Protein AF-A0A024VD03-F1 (afdb_monomer_lite)

Structure (mmCIF, N/CA/C/O backbone):
data_AF-A0A024VD03-F1
#
_entry.id   AF-A0A024VD03-F1
#
loop_
_atom_site.group_PDB
_atom_site.id
_atom_site.type_symbol
_atom_site.label_atom_id
_atom_site.label_alt_id
_atom_site.label_comp_id
_atom_site.label_asym_id
_atom_site.label_entity_id
_atom_site.label_seq_id
_atom_site.pdbx_PDB_ins_code
_atom_site.Cartn_x
_atom_site.Cartn_y
_atom_site.Cartn_z
_atom_site.occupancy
_a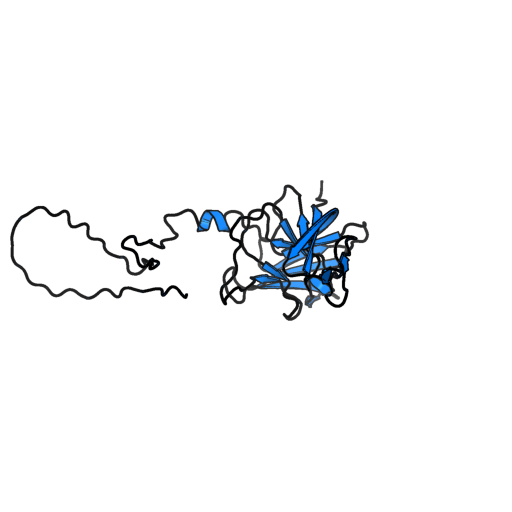tom_site.B_iso_or_equiv
_atom_site.auth_seq_id
_atom_site.auth_comp_id
_atom_site.auth_asym_id
_atom_site.auth_atom_id
_atom_site.pdbx_PDB_model_num
ATOM 1 N N . MET A 1 1 ? 14.417 14.124 22.802 1.00 33.66 1 MET A N 1
ATOM 2 C CA . MET A 1 1 ? 13.673 14.700 23.942 1.00 33.66 1 MET A CA 1
ATOM 3 C C . MET A 1 1 ? 12.311 14.037 24.003 1.00 33.66 1 MET A C 1
ATOM 5 O O . MET A 1 1 ? 11.521 14.215 23.087 1.00 33.66 1 MET A O 1
ATOM 9 N N . GLY A 1 2 ? 12.098 13.167 24.990 1.00 34.59 2 GLY A N 1
ATOM 10 C CA . GLY A 1 2 ? 10.814 12.499 25.202 1.00 34.59 2 GLY A CA 1
ATOM 11 C C . GLY A 1 2 ? 9.908 13.384 26.050 1.00 34.59 2 GLY A C 1
ATOM 12 O O . GLY A 1 2 ? 10.320 13.822 27.118 1.00 34.59 2 GLY A O 1
ATOM 13 N N . SER A 1 3 ? 8.702 13.670 25.568 1.00 36.34 3 SER A N 1
ATOM 14 C CA . SER A 1 3 ? 7.647 14.301 26.364 1.00 36.34 3 SER A CA 1
ATOM 15 C C . SER A 1 3 ? 7.083 13.278 27.352 1.00 36.34 3 SER A C 1
ATOM 17 O O . SER A 1 3 ? 6.724 12.169 26.945 1.00 36.34 3 SER A O 1
ATOM 19 N N . LYS A 1 4 ? 7.007 13.640 28.634 1.00 34.25 4 LYS A N 1
ATOM 20 C CA . LYS A 1 4 ? 6.451 12.800 29.701 1.00 34.25 4 LYS A CA 1
ATOM 21 C C . LYS A 1 4 ? 4.954 13.108 29.835 1.00 34.25 4 LYS A C 1
ATOM 23 O O . LYS A 1 4 ? 4.578 14.270 29.922 1.00 34.25 4 LYS A O 1
ATOM 28 N N . LEU A 1 5 ? 4.104 12.082 29.800 1.00 36.47 5 LEU A N 1
ATOM 29 C CA . LEU A 1 5 ? 2.682 12.213 30.136 1.00 36.47 5 LEU A CA 1
ATOM 30 C C . LEU A 1 5 ? 2.556 12.168 31.662 1.00 36.47 5 LEU A C 1
ATOM 32 O O . LEU A 1 5 ? 3.141 11.285 32.290 1.00 36.47 5 LEU A O 1
ATOM 36 N N . ILE A 1 6 ? 1.819 13.108 32.252 1.00 45.91 6 ILE A N 1
ATOM 37 C CA . ILE A 1 6 ? 1.567 13.152 33.697 1.00 45.91 6 ILE A CA 1
ATOM 38 C C . ILE A 1 6 ? 0.070 12.936 33.917 1.00 45.91 6 ILE A C 1
ATOM 40 O O . ILE A 1 6 ? -0.747 13.638 33.325 1.00 45.91 6 ILE A O 1
ATOM 44 N N . ASN A 1 7 ? -0.269 11.955 34.754 1.00 38.84 7 ASN A N 1
ATOM 45 C CA . ASN A 1 7 ? -1.627 11.698 35.224 1.00 38.84 7 ASN A CA 1
ATOM 46 C C . ASN A 1 7 ? -1.779 12.342 36.611 1.00 38.84 7 ASN A C 1
ATOM 48 O O . ASN A 1 7 ? -0.877 12.202 37.436 1.00 38.84 7 ASN A O 1
ATOM 52 N N . VAL A 1 8 ? -2.872 13.059 36.873 1.00 46.09 8 VAL A N 1
ATOM 53 C CA . VAL A 1 8 ? -3.100 13.705 38.178 1.00 46.09 8 VAL A CA 1
ATOM 54 C C . VAL A 1 8 ? -4.029 12.824 39.011 1.00 46.09 8 VAL A C 1
ATOM 56 O O . VAL A 1 8 ? -5.190 12.632 38.654 1.00 46.09 8 VAL A O 1
ATOM 59 N N . GLU A 1 9 ? -3.528 12.279 40.121 1.00 37.06 9 GLU A N 1
ATOM 60 C CA . GLU A 1 9 ? -4.361 11.608 41.124 1.00 37.06 9 GLU A CA 1
ATOM 61 C C . GLU A 1 9 ? -5.051 12.653 42.015 1.00 37.06 9 GLU A C 1
ATOM 63 O O . GLU A 1 9 ? -4.407 13.543 42.570 1.00 37.06 9 GLU A O 1
ATOM 68 N N . GLY A 1 10 ? -6.380 12.570 42.125 1.00 35.34 10 GLY A N 1
ATOM 69 C CA . GLY A 1 10 ? -7.180 13.463 42.963 1.00 35.34 10 GLY A CA 1
ATOM 70 C C . GLY A 1 10 ? -7.047 13.113 44.446 1.00 35.34 10 GLY A C 1
ATOM 71 O O . GLY A 1 10 ? -7.401 12.007 44.849 1.00 35.34 10 GLY A O 1
ATOM 72 N N . GLY A 1 11 ? -6.555 14.057 45.251 1.00 31.78 11 GLY A N 1
ATOM 73 C CA . GLY A 1 11 ? -6.530 13.960 46.712 1.00 31.78 11 GLY A CA 1
ATOM 74 C C . GLY A 1 11 ? -7.910 14.203 47.332 1.00 31.78 11 GLY A C 1
ATOM 75 O O . GLY A 1 11 ? -8.647 15.084 46.892 1.00 31.78 11 GLY A O 1
ATOM 76 N N . ASN A 1 12 ? -8.250 13.403 48.347 1.00 32.41 12 ASN A N 1
ATOM 77 C CA . ASN A 1 12 ? -9.489 13.493 49.122 1.00 32.41 12 ASN A CA 1
ATOM 78 C C . ASN A 1 12 ? -9.507 14.710 50.063 1.00 32.41 12 ASN A C 1
ATOM 80 O O . ASN A 1 12 ? -8.500 15.046 50.682 1.00 32.41 12 ASN A O 1
ATOM 84 N N . ASN A 1 13 ? -10.696 15.301 50.193 1.00 40.28 13 ASN A N 1
ATOM 85 C CA . ASN A 1 13 ? -11.041 16.380 51.117 1.00 40.28 13 ASN A CA 1
ATOM 86 C C . ASN A 1 13 ? -10.867 15.973 52.590 1.00 40.28 13 ASN A C 1
ATOM 88 O O . ASN A 1 13 ? -11.265 14.873 52.977 1.00 40.28 13 ASN A O 1
ATOM 92 N N . GLN A 1 14 ? -10.410 16.914 53.417 1.00 31.59 14 GLN A N 1
ATOM 93 C CA . GLN A 1 14 ? -10.822 17.010 54.817 1.00 31.59 14 GLN A CA 1
ATOM 94 C C . GLN A 1 14 ? -11.284 18.437 55.114 1.00 31.59 14 GLN A C 1
ATOM 96 O O . GLN A 1 14 ? -10.661 19.411 54.691 1.00 31.59 14 GLN A O 1
ATOM 101 N N . ASP A 1 15 ? -12.435 18.491 55.775 1.00 37.72 15 ASP A N 1
ATOM 102 C CA . ASP A 1 15 ? -13.220 19.659 56.147 1.00 37.72 15 ASP A CA 1
ATOM 103 C C . ASP A 1 15 ? -12.524 20.543 57.188 1.00 37.72 15 ASP A C 1
ATOM 105 O O . ASP A 1 15 ? -11.874 20.029 58.091 1.00 37.72 15 ASP A O 1
ATOM 109 N N . ASP A 1 16 ? -12.770 21.856 57.118 1.00 32.09 16 ASP A N 1
ATOM 110 C CA . ASP A 1 16 ? -13.031 22.676 58.306 1.00 32.09 16 ASP A CA 1
ATOM 111 C C . ASP A 1 16 ? -13.813 23.951 57.930 1.00 32.09 16 ASP A C 1
ATOM 113 O O . ASP A 1 16 ? -13.441 24.729 57.051 1.00 32.09 16 ASP A O 1
ATOM 117 N N . ASN A 1 17 ? -14.953 24.141 58.598 1.00 37.38 17 ASN A N 1
ATOM 118 C CA . ASN A 1 17 ? -15.922 25.223 58.397 1.00 37.38 17 ASN A CA 1
ATOM 119 C C . ASN A 1 17 ? -15.511 26.533 59.097 1.00 37.38 17 ASN A C 1
ATOM 121 O O . ASN A 1 17 ? -15.256 26.521 60.302 1.00 37.38 17 ASN A O 1
ATOM 125 N N . LYS A 1 18 ? -15.650 27.684 58.408 1.00 30.25 18 LYS A N 1
ATOM 126 C CA . LYS A 1 18 ? -16.171 28.954 58.979 1.00 30.25 18 LYS A CA 1
ATOM 127 C C . LYS A 1 18 ? -16.536 29.994 57.891 1.00 30.25 18 LYS A C 1
ATOM 129 O O . LYS A 1 18 ? -15.740 30.286 57.009 1.00 30.25 18 LYS A O 1
ATOM 134 N N . TYR A 1 19 ? -17.757 30.536 58.005 1.00 28.97 19 TYR A N 1
ATOM 135 C CA . TYR A 1 19 ? -18.376 31.699 57.320 1.00 28.97 19 TYR A CA 1
ATOM 136 C C . TYR A 1 19 ? -17.412 32.916 57.178 1.00 28.97 19 TYR A C 1
ATOM 138 O O . TYR A 1 19 ? -16.558 33.085 58.038 1.00 28.97 19 TYR A O 1
ATOM 146 N N . ASN A 1 20 ? -17.476 33.861 56.220 1.00 29.45 20 ASN A N 1
ATOM 147 C CA . ASN A 1 20 ? -18.592 34.456 55.473 1.00 29.45 20 ASN A CA 1
ATOM 148 C C . ASN A 1 20 ? -18.077 35.290 54.260 1.00 29.45 20 ASN A C 1
ATOM 150 O O . ASN A 1 20 ? -16.990 35.859 54.320 1.00 29.45 20 ASN A O 1
ATOM 154 N N . SER A 1 21 ? -18.926 35.411 53.231 1.00 36.25 21 SER A N 1
ATOM 155 C CA . SER A 1 21 ? -19.062 36.496 52.229 1.00 36.25 21 SER A CA 1
ATOM 156 C C . SER A 1 21 ? -17.818 37.138 51.578 1.00 36.25 21 SER A C 1
ATOM 158 O O . SER A 1 21 ? -17.235 38.064 52.133 1.00 36.25 21 SER A O 1
ATOM 160 N N . ASN A 1 22 ? -17.534 36.770 50.321 1.00 30.48 22 ASN A N 1
ATOM 161 C CA . ASN A 1 22 ? -17.371 37.709 49.197 1.00 30.48 22 ASN A CA 1
ATOM 162 C C . ASN A 1 22 ? -17.295 36.939 47.869 1.00 30.48 22 ASN A C 1
ATOM 164 O O . ASN A 1 22 ? -16.632 35.911 47.770 1.00 30.48 22 ASN A O 1
ATOM 168 N N . ASN A 1 23 ? -18.013 37.445 46.865 1.00 40.44 23 ASN A N 1
ATOM 169 C CA . ASN A 1 23 ? -18.130 36.905 45.512 1.00 40.44 23 ASN A CA 1
ATOM 170 C C . ASN A 1 23 ? -16.774 36.529 44.899 1.00 40.44 23 ASN A C 1
ATOM 172 O O . ASN A 1 23 ? -16.049 37.383 44.393 1.00 40.44 23 ASN A O 1
ATOM 176 N N . VAL A 1 24 ? -16.493 35.233 44.845 1.00 30.31 24 VAL A N 1
ATOM 177 C CA . VAL A 1 24 ? -15.594 34.653 43.855 1.00 30.31 24 VAL A CA 1
ATOM 178 C C . VAL A 1 24 ? -16.425 33.598 43.154 1.00 30.31 24 VAL A C 1
ATOM 180 O O . VAL A 1 24 ? -16.849 32.625 43.773 1.00 30.31 24 VAL A O 1
ATOM 183 N N . ILE A 1 25 ? -16.704 33.815 41.869 1.00 30.00 25 ILE A N 1
ATOM 184 C CA . ILE A 1 25 ? -17.136 32.739 40.980 1.00 30.00 25 ILE A CA 1
ATOM 185 C C . ILE A 1 25 ? -15.978 31.744 40.998 1.00 30.00 25 ILE A C 1
ATOM 187 O O . ILE A 1 25 ? -14.978 31.919 40.303 1.00 30.00 25 ILE A O 1
ATOM 191 N N . SER A 1 26 ? -16.066 30.745 41.873 1.00 29.97 26 SER A N 1
ATOM 192 C CA . SER A 1 26 ? -15.168 29.610 41.853 1.00 29.97 26 SER A CA 1
ATOM 193 C C . SER A 1 26 ? -15.495 28.855 40.577 1.00 29.97 26 SER A C 1
ATOM 195 O O . SER A 1 26 ? -16.453 28.086 40.489 1.00 29.97 26 SER A O 1
ATOM 197 N N . ILE A 1 27 ? -14.707 29.118 39.535 1.00 34.19 27 ILE A N 1
ATOM 198 C CA . ILE A 1 27 ? -14.596 28.201 38.412 1.00 34.19 27 ILE A CA 1
ATOM 199 C C . ILE A 1 27 ? -13.996 26.935 39.019 1.00 34.19 27 ILE A C 1
ATOM 201 O O . ILE A 1 27 ? -12.782 26.790 39.148 1.00 34.19 27 ILE A O 1
ATOM 205 N N . ASN A 1 28 ? -14.877 26.045 39.473 1.00 33.28 28 ASN A N 1
ATOM 206 C CA . ASN A 1 28 ? -14.545 24.675 39.802 1.00 33.28 28 ASN A CA 1
ATOM 207 C C . ASN A 1 28 ? -14.084 24.019 38.501 1.00 33.28 28 ASN A C 1
ATOM 209 O O . ASN A 1 28 ? -14.861 23.356 37.814 1.00 33.28 28 ASN A O 1
ATOM 213 N N . ASN A 1 29 ? -12.808 24.201 38.161 1.00 39.50 29 ASN A N 1
ATOM 214 C CA . ASN A 1 29 ? -12.101 23.335 37.235 1.00 39.50 29 ASN A CA 1
ATOM 215 C C . ASN A 1 29 ? -11.979 21.973 37.920 1.00 39.50 29 ASN A C 1
ATOM 217 O O . ASN A 1 29 ? -10.935 21.618 38.463 1.00 39.50 29 ASN A O 1
ATOM 221 N N . LYS A 1 30 ? -13.083 21.217 37.931 1.00 42.47 30 LYS A N 1
ATOM 222 C CA . LYS A 1 30 ? -13.042 19.771 38.106 1.00 42.47 30 LYS A CA 1
ATOM 223 C C . LYS A 1 30 ? -12.234 19.242 36.929 1.00 42.47 30 LYS A C 1
ATOM 225 O O . LYS A 1 30 ? -12.782 19.011 35.859 1.00 42.47 30 LYS A O 1
ATOM 230 N N . VAL A 1 31 ? -10.923 19.124 37.123 1.00 49.31 31 VAL A N 1
ATOM 231 C CA . VAL A 1 31 ? -10.059 18.338 36.248 1.00 49.31 31 VAL A CA 1
ATOM 232 C C . VAL A 1 31 ? -10.643 16.934 36.285 1.00 49.31 31 VAL A C 1
ATOM 234 O O . VAL A 1 31 ? -10.644 16.281 37.332 1.00 49.31 31 VAL A O 1
ATOM 237 N N . ASN A 1 32 ? -11.254 16.512 35.183 1.00 55.16 32 ASN A N 1
ATOM 238 C CA . ASN A 1 32 ? -11.813 15.177 35.113 1.00 55.16 32 ASN A CA 1
ATOM 239 C C . ASN A 1 32 ? -10.641 14.195 35.087 1.00 55.16 32 ASN A C 1
ATOM 241 O O . ASN A 1 32 ? -9.596 14.470 34.501 1.00 55.16 32 ASN A O 1
ATOM 245 N N . LYS A 1 33 ? -10.822 13.016 35.689 1.00 53.50 33 LYS A N 1
ATOM 246 C CA . LYS A 1 33 ? -9.799 11.959 35.840 1.00 53.50 33 LYS A CA 1
ATOM 247 C C . LYS A 1 33 ? -9.182 11.458 34.509 1.00 53.50 33 LYS A C 1
ATOM 249 O O . LYS A 1 33 ? -8.282 10.631 34.537 1.00 53.50 33 LYS A O 1
ATOM 254 N N . ASN A 1 34 ? -9.651 11.972 33.368 1.00 59.00 34 ASN A N 1
ATOM 255 C CA . ASN A 1 34 ? -9.257 11.609 32.006 1.00 59.00 34 ASN A CA 1
ATOM 256 C C . ASN A 1 34 ? -8.721 12.799 31.177 1.00 59.00 34 ASN A C 1
ATOM 258 O O . ASN A 1 34 ? -8.589 12.675 29.960 1.00 59.00 34 ASN A O 1
ATOM 262 N N . ASP A 1 35 ? -8.441 13.955 31.788 1.00 74.69 35 ASP A N 1
ATOM 263 C CA . ASP A 1 35 ? -7.880 15.094 31.058 1.00 74.69 35 ASP A CA 1
ATOM 264 C C . ASP A 1 35 ? -6.360 14.938 30.901 1.00 74.69 35 ASP A C 1
ATOM 266 O O . ASP A 1 35 ? -5.590 15.096 31.849 1.00 74.69 35 ASP A O 1
ATOM 270 N N . TYR A 1 36 ? -5.917 14.650 29.678 1.00 88.94 36 TYR A N 1
ATOM 271 C CA . TYR A 1 36 ? -4.498 14.615 29.326 1.00 88.94 36 TYR A CA 1
ATOM 272 C C . TYR A 1 36 ? -4.018 16.001 28.888 1.00 88.94 36 TYR A C 1
ATOM 274 O O . TYR A 1 36 ? -4.730 16.737 28.205 1.00 88.94 36 TYR A O 1
ATOM 282 N N . PHE A 1 37 ? -2.780 16.349 29.231 1.00 90.38 37 PHE A N 1
ATOM 283 C CA . PHE A 1 37 ? -2.127 17.585 28.798 1.00 90.38 37 PHE A CA 1
ATOM 284 C C . PHE A 1 37 ? -0.725 17.277 28.279 1.00 90.38 37 PHE A C 1
ATOM 286 O O . PHE A 1 37 ? -0.061 16.365 28.775 1.00 90.38 37 PHE A O 1
ATOM 293 N N . ILE A 1 38 ? -0.259 18.057 27.303 1.00 90.38 38 ILE A N 1
ATOM 294 C CA . ILE A 1 38 ? 1.157 18.060 26.923 1.00 90.38 38 ILE A CA 1
ATOM 295 C C . ILE A 1 38 ? 1.887 19.166 27.683 1.00 90.38 38 ILE A C 1
ATOM 297 O O . ILE A 1 38 ? 1.461 20.323 27.701 1.00 90.38 38 ILE A O 1
ATOM 301 N N . GLU A 1 39 ? 2.995 18.799 28.321 1.00 88.75 39 GLU A N 1
ATOM 302 C CA . GLU A 1 39 ? 3.887 19.746 28.981 1.00 88.75 39 GLU A CA 1
ATOM 303 C C . GLU A 1 39 ? 4.713 20.503 27.931 1.00 88.75 39 GLU A C 1
ATOM 305 O O . GLU A 1 39 ? 5.410 19.905 27.110 1.00 88.75 39 GLU A O 1
ATOM 310 N N . THR A 1 40 ? 4.604 21.832 27.937 1.00 91.19 40 THR A N 1
ATOM 311 C CA . THR A 1 40 ? 5.246 22.730 26.961 1.00 91.19 40 THR A CA 1
ATOM 312 C C . THR A 1 40 ? 6.473 23.450 27.523 1.00 91.19 40 THR A C 1
ATOM 314 O O . THR A 1 40 ? 7.125 24.189 26.785 1.00 91.19 40 THR A O 1
ATOM 317 N N . ASN A 1 41 ? 6.779 23.269 28.815 1.00 91.44 41 ASN A N 1
ATOM 318 C CA . ASN A 1 41 ? 7.744 24.071 29.583 1.00 91.44 41 ASN A CA 1
ATOM 319 C C . ASN A 1 41 ? 7.476 25.587 29.495 1.00 91.44 41 ASN A C 1
ATOM 321 O O . ASN A 1 41 ? 8.398 26.401 29.533 1.00 91.44 41 ASN A O 1
ATOM 325 N N . LYS A 1 42 ? 6.203 25.965 29.332 1.00 92.81 42 LYS A N 1
ATOM 326 C CA . LYS A 1 42 ? 5.704 27.343 29.289 1.00 92.81 42 LYS A CA 1
ATOM 327 C C . LYS A 1 42 ? 4.455 27.448 30.164 1.00 92.81 42 LYS A C 1
ATOM 329 O O . LYS A 1 42 ? 3.837 26.435 30.484 1.00 92.81 42 LYS A O 1
ATOM 334 N N . GLU A 1 43 ? 4.055 28.671 30.509 1.00 91.56 43 GLU A N 1
ATOM 335 C CA . GLU A 1 43 ? 2.806 28.917 31.252 1.00 91.56 43 GLU A CA 1
ATOM 336 C C . GLU A 1 43 ? 1.574 28.410 30.487 1.00 91.56 43 GLU A C 1
ATOM 338 O O . GLU A 1 43 ? 0.644 27.859 31.078 1.00 91.56 43 GLU A O 1
ATOM 343 N N . LEU A 1 44 ? 1.593 28.540 29.155 1.00 90.88 44 LEU A N 1
ATOM 344 C CA . LEU A 1 44 ? 0.533 28.040 28.289 1.00 90.88 44 LEU A CA 1
ATOM 345 C C . LEU A 1 44 ? 0.577 26.510 28.187 1.00 90.88 44 LEU A C 1
ATOM 347 O O . LEU A 1 44 ? 1.489 25.937 27.582 1.00 90.88 44 LEU A O 1
ATOM 351 N N . LYS A 1 45 ? -0.463 25.862 28.714 1.00 89.06 45 LYS A N 1
ATOM 352 C CA . LYS A 1 45 ? -0.702 24.418 28.599 1.00 89.06 45 LYS A CA 1
ATOM 353 C C . LYS A 1 45 ? -1.629 24.111 27.426 1.00 89.06 45 LYS A C 1
ATOM 355 O O . LYS A 1 45 ? -2.489 24.915 27.080 1.00 89.06 45 LYS A O 1
ATOM 360 N N . ILE A 1 46 ? -1.485 22.919 26.851 1.00 92.81 46 ILE A N 1
ATOM 361 C CA . ILE A 1 46 ? -2.361 22.424 25.783 1.00 92.81 46 ILE A CA 1
ATOM 362 C C . ILE A 1 46 ? -3.122 21.211 26.317 1.00 92.81 46 ILE A C 1
ATOM 364 O O . ILE A 1 46 ? -2.516 20.211 26.709 1.00 92.81 46 ILE A O 1
ATOM 368 N N . ASN A 1 47 ? -4.450 21.316 26.342 1.00 92.88 47 ASN A N 1
ATOM 369 C CA . ASN A 1 47 ? -5.340 20.205 26.661 1.00 92.88 47 ASN A CA 1
ATOM 370 C C . ASN A 1 47 ? -5.399 19.232 25.471 1.00 92.88 47 ASN A C 1
ATOM 372 O O . ASN A 1 47 ? -5.578 19.654 24.331 1.00 92.88 47 ASN A O 1
ATOM 376 N N . LEU A 1 48 ? -5.233 17.938 25.740 1.00 93.19 48 LEU A N 1
ATOM 377 C CA . LEU A 1 48 ? -5.233 16.854 24.755 1.00 93.19 48 LEU A CA 1
ATOM 378 C C . LEU A 1 48 ? -6.545 16.059 24.786 1.00 93.19 48 LEU A C 1
ATOM 380 O O . LEU A 1 48 ? -6.545 14.828 24.755 1.00 93.19 48 LEU A O 1
ATOM 384 N N . ASN A 1 49 ? -7.678 16.754 24.842 1.00 93.25 49 ASN A N 1
ATOM 385 C CA . ASN A 1 49 ? -8.970 16.130 24.599 1.00 93.25 49 ASN A CA 1
ATOM 386 C C . ASN A 1 49 ? -9.224 16.060 23.085 1.00 93.25 49 ASN A C 1
ATOM 388 O O . ASN A 1 49 ? -9.277 17.083 22.418 1.00 93.25 49 ASN A O 1
ATOM 392 N N . PHE A 1 50 ? -9.385 14.858 22.532 1.00 94.12 50 PHE A N 1
ATOM 393 C CA . PHE A 1 50 ? -9.636 14.653 21.098 1.00 94.12 50 PHE A CA 1
ATOM 394 C C . PHE A 1 50 ? -11.122 14.660 20.712 1.00 94.12 50 PHE A C 1
ATOM 396 O O . PHE A 1 50 ? -11.447 14.554 19.534 1.00 94.12 50 PHE A O 1
ATOM 403 N N . GLN A 1 51 ? -12.030 14.792 21.681 1.00 94.38 51 GLN A N 1
ATOM 404 C CA . GLN A 1 51 ? -13.474 14.849 21.439 1.00 94.38 51 GLN A CA 1
ATOM 405 C C . GLN A 1 51 ? -13.957 16.262 21.081 1.00 94.38 51 GLN A C 1
ATOM 407 O O . GLN A 1 51 ? -15.034 16.414 20.516 1.00 94.38 51 GLN A O 1
ATOM 412 N N . ASN A 1 52 ? -13.180 17.299 21.411 1.00 93.56 52 ASN A N 1
ATOM 413 C CA . ASN A 1 52 ? -13.553 18.707 21.221 1.00 93.56 52 ASN A CA 1
ATOM 414 C C . ASN A 1 52 ? -12.829 19.385 20.043 1.00 93.56 52 ASN A C 1
ATOM 416 O O . ASN A 1 52 ? -12.906 20.601 19.883 1.00 93.56 52 ASN A O 1
ATOM 420 N N . ASN A 1 53 ? -12.120 18.607 19.228 1.00 95.69 53 ASN A N 1
ATOM 421 C CA . ASN A 1 53 ? -11.437 19.074 18.031 1.00 95.69 53 ASN A CA 1
ATOM 422 C C . ASN A 1 53 ? -11.692 18.115 16.861 1.00 95.69 53 ASN A C 1
ATOM 424 O O . ASN A 1 53 ? -12.295 17.056 17.015 1.00 95.69 53 ASN A O 1
ATOM 428 N N . ASN A 1 54 ? -11.241 18.493 15.668 1.00 97.62 54 ASN A N 1
ATOM 429 C CA . ASN A 1 54 ? -11.473 17.737 14.440 1.00 97.62 54 ASN A CA 1
ATOM 430 C C . ASN A 1 54 ? -10.318 16.800 14.058 1.00 97.62 54 ASN A C 1
ATOM 432 O O . ASN A 1 54 ? -10.334 16.282 12.948 1.00 97.62 54 ASN A O 1
ATOM 436 N N . ILE A 1 55 ? -9.326 16.549 14.923 1.00 98.00 55 ILE A N 1
ATOM 437 C CA . ILE A 1 55 ? -8.144 15.746 14.552 1.00 98.00 55 ILE A CA 1
ATOM 438 C C . ILE A 1 55 ? -8.554 14.330 14.128 1.00 98.00 55 ILE A C 1
ATOM 440 O O . ILE A 1 55 ? -8.138 13.862 13.070 1.00 98.00 55 ILE A O 1
ATOM 444 N N . ILE A 1 56 ? -9.417 13.671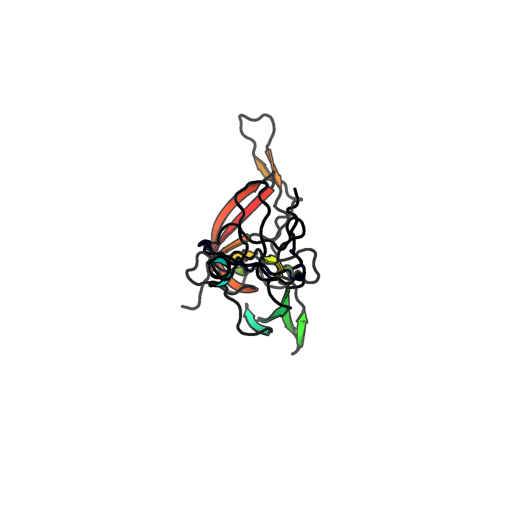 14.911 1.00 97.56 56 ILE A N 1
ATOM 445 C CA . ILE A 1 56 ? -9.923 12.325 14.590 1.00 97.56 56 ILE A CA 1
ATOM 446 C C . ILE A 1 56 ? -10.687 12.349 13.260 1.00 97.56 56 ILE A C 1
ATOM 448 O O . ILE A 1 56 ? -10.440 11.515 12.391 1.00 97.56 56 ILE A O 1
ATOM 452 N N . SER A 1 57 ? -11.574 13.333 13.073 1.00 97.62 57 SER A N 1
ATOM 453 C CA . SER A 1 57 ? -12.344 13.478 11.834 1.00 97.62 57 SER A CA 1
ATOM 454 C C . SER A 1 57 ? -11.430 13.699 10.629 1.00 97.62 57 SER A C 1
ATOM 456 O O . SER A 1 57 ? -11.591 13.030 9.615 1.00 97.62 57 SER A O 1
ATOM 458 N N . ASN A 1 58 ? -10.444 14.589 10.729 1.00 97.62 58 ASN A N 1
ATOM 459 C CA . ASN A 1 58 ? -9.528 14.897 9.633 1.00 97.62 58 ASN A CA 1
ATOM 460 C C . ASN A 1 58 ? -8.762 13.652 9.175 1.00 97.62 58 ASN A C 1
ATOM 462 O O . ASN A 1 58 ? -8.590 13.455 7.977 1.00 97.62 58 ASN A O 1
ATOM 466 N N . ILE A 1 59 ? -8.337 12.806 10.118 1.00 97.31 59 ILE A N 1
ATOM 467 C CA . ILE A 1 59 ? -7.522 11.626 9.817 1.00 97.31 59 ILE A CA 1
ATOM 468 C C . ILE A 1 59 ? -8.366 10.458 9.295 1.00 97.31 59 ILE A C 1
ATOM 470 O O . ILE A 1 59 ? -7.964 9.808 8.332 1.00 97.31 59 ILE A O 1
ATOM 474 N N . PHE A 1 60 ? -9.513 10.174 9.922 1.00 98.06 60 PHE A N 1
ATOM 475 C CA . PHE A 1 60 ? -10.227 8.907 9.715 1.00 98.06 60 PHE A CA 1
ATOM 476 C C . PHE A 1 60 ? -11.544 9.023 8.940 1.00 98.06 60 PHE A C 1
ATOM 478 O O . PHE A 1 60 ? -12.055 8.001 8.493 1.00 98.06 60 PHE A O 1
ATOM 485 N N . SER A 1 61 ? -12.098 10.224 8.724 1.00 98.00 61 SER A N 1
ATOM 486 C CA . SER A 1 61 ? -13.381 10.370 8.001 1.00 98.00 61 SER A CA 1
ATOM 487 C C . SER A 1 61 ? -13.338 9.892 6.544 1.00 98.00 61 SER A C 1
ATOM 489 O O . SER A 1 61 ? -14.380 9.574 5.982 1.00 98.00 61 SER A O 1
ATOM 491 N N . ASN A 1 62 ? -12.143 9.808 5.949 1.00 97.69 62 ASN A N 1
ATOM 492 C CA . ASN A 1 62 ? -11.928 9.355 4.573 1.00 97.69 62 ASN A CA 1
ATOM 493 C C . ASN A 1 62 ? -11.348 7.935 4.481 1.00 97.69 62 ASN A C 1
ATOM 495 O O . ASN A 1 62 ? -10.843 7.546 3.424 1.00 97.69 62 ASN A O 1
ATOM 499 N N . ILE A 1 63 ? -11.367 7.155 5.566 1.00 97.81 63 ILE A N 1
ATOM 500 C CA . ILE A 1 63 ? -10.882 5.776 5.515 1.00 97.81 63 ILE A CA 1
ATOM 501 C C . ILE A 1 63 ? -11.753 4.933 4.575 1.00 97.81 63 ILE A C 1
ATOM 503 O O . ILE A 1 63 ? -12.979 5.002 4.617 1.00 97.81 63 ILE A O 1
ATOM 507 N N . ASN A 1 64 ? -11.121 4.128 3.719 1.00 98.44 64 ASN A N 1
ATOM 508 C CA . ASN A 1 64 ? -11.824 3.221 2.814 1.00 98.44 64 ASN A CA 1
ATOM 509 C C . ASN A 1 64 ? -11.221 1.821 2.913 1.00 98.44 64 ASN A C 1
ATOM 511 O O . ASN A 1 64 ? -10.068 1.586 2.547 1.00 98.44 64 ASN A O 1
ATOM 515 N N . ILE A 1 65 ? -12.018 0.887 3.409 1.00 98.44 65 ILE A N 1
ATOM 516 C CA . ILE A 1 65 ? -11.651 -0.512 3.615 1.00 98.44 65 ILE A CA 1
ATOM 517 C C . ILE A 1 65 ? -12.713 -1.406 2.983 1.00 98.44 65 ILE A C 1
ATOM 519 O O . ILE A 1 65 ? -13.780 -0.944 2.576 1.00 98.44 65 ILE A O 1
ATOM 523 N N . TYR A 1 66 ? -12.416 -2.692 2.855 1.00 97.69 66 TYR A N 1
ATOM 524 C CA . TYR A 1 66 ? -13.456 -3.668 2.549 1.00 97.69 66 TYR A CA 1
ATOM 525 C C . TYR A 1 66 ? -14.416 -3.881 3.729 1.00 97.69 66 TYR A C 1
ATOM 527 O O . TYR A 1 66 ? -14.050 -3.680 4.884 1.00 97.69 66 TYR A O 1
ATOM 535 N N . ASP A 1 67 ? -15.624 -4.355 3.421 1.00 92.56 67 ASP A N 1
ATOM 536 C CA . ASP A 1 67 ? -16.731 -4.454 4.380 1.00 92.56 67 ASP A CA 1
ATOM 537 C C . ASP A 1 67 ? -16.545 -5.555 5.436 1.00 92.56 67 ASP A C 1
ATOM 539 O O . ASP A 1 67 ? -17.150 -5.503 6.506 1.00 92.56 67 ASP A O 1
ATOM 543 N N . LYS A 1 68 ? -15.757 -6.595 5.133 1.00 97.31 68 LYS A N 1
ATOM 544 C CA . LYS A 1 68 ? -15.576 -7.767 6.002 1.00 97.31 68 LYS A CA 1
ATOM 545 C C . LYS A 1 68 ? -14.117 -7.939 6.408 1.00 97.31 68 LYS A C 1
ATOM 547 O O . LYS A 1 68 ? -13.205 -7.401 5.792 1.00 97.31 68 LYS A O 1
ATOM 552 N N . ILE A 1 69 ? -13.889 -8.768 7.425 1.00 97.88 69 ILE A N 1
ATOM 553 C CA . ILE A 1 69 ? -12.544 -9.209 7.825 1.00 97.88 69 ILE A CA 1
ATOM 554 C C . ILE A 1 69 ? -11.868 -9.993 6.692 1.00 97.88 69 ILE A C 1
ATOM 556 O O . ILE A 1 69 ? -10.690 -9.784 6.425 1.00 97.88 69 ILE A O 1
ATOM 560 N N . SER A 1 70 ? -12.612 -10.869 6.011 1.00 98.25 70 SER A N 1
ATOM 561 C CA . SER A 1 70 ? -12.137 -11.680 4.885 1.00 98.25 70 SER A CA 1
ATOM 562 C C . SER A 1 70 ? -12.906 -11.331 3.617 1.00 98.25 70 SER A C 1
ATOM 564 O O . SER A 1 70 ? -14.135 -11.399 3.598 1.00 98.25 70 SER A O 1
ATOM 566 N N . ASN A 1 71 ? -12.178 -10.981 2.557 1.00 98.38 71 ASN A N 1
ATOM 567 C CA . ASN A 1 71 ? -12.730 -10.455 1.313 1.00 98.38 71 ASN A CA 1
ATOM 568 C C . ASN A 1 71 ? -12.127 -11.202 0.132 1.00 98.38 71 ASN A C 1
ATOM 570 O O . ASN A 1 71 ? -10.922 -11.134 -0.104 1.00 98.38 71 ASN A O 1
ATOM 574 N N . ILE A 1 72 ? -12.969 -11.925 -0.598 1.00 98.38 72 ILE A N 1
ATOM 575 C CA . ILE A 1 72 ? -12.564 -12.674 -1.786 1.00 98.38 72 ILE A CA 1
ATOM 576 C C . ILE A 1 72 ? -12.649 -11.746 -2.996 1.00 98.38 72 ILE A C 1
ATOM 578 O O . ILE A 1 72 ? -13.634 -11.026 -3.162 1.00 98.38 72 ILE A O 1
ATOM 582 N N . PHE A 1 73 ? -11.630 -11.776 -3.846 1.00 97.94 73 PHE A N 1
ATOM 583 C CA . PHE A 1 73 ? -11.586 -11.025 -5.094 1.00 97.94 73 PHE A CA 1
ATOM 584 C C . PHE A 1 73 ? -10.962 -11.867 -6.207 1.00 97.94 73 PHE A C 1
ATOM 586 O O . PHE A 1 73 ? -10.273 -12.854 -5.957 1.00 97.94 73 PHE A O 1
ATOM 593 N N . ILE A 1 74 ? -11.222 -11.478 -7.452 1.00 97.81 74 ILE A N 1
ATOM 594 C CA . ILE A 1 74 ? -10.662 -12.128 -8.638 1.00 97.81 74 ILE A CA 1
ATOM 595 C C . ILE A 1 74 ? -9.731 -11.131 -9.319 1.00 97.81 74 ILE A C 1
ATOM 597 O O . ILE A 1 74 ? -10.123 -9.992 -9.571 1.00 97.81 74 ILE A O 1
ATOM 601 N N . ASN A 1 75 ? -8.511 -11.561 -9.622 1.00 97.31 75 ASN A N 1
ATOM 602 C CA . ASN A 1 75 ? -7.518 -10.787 -10.359 1.00 97.31 75 ASN A CA 1
ATOM 603 C C . ASN A 1 75 ? -6.789 -11.729 -11.327 1.00 97.31 75 ASN A C 1
ATOM 605 O O . ASN A 1 75 ? -6.508 -12.867 -10.969 1.00 97.31 75 ASN A O 1
ATOM 609 N N . ASN A 1 76 ? -6.565 -11.292 -12.568 1.00 95.81 76 ASN A N 1
ATOM 610 C CA . ASN A 1 76 ? -5.912 -12.084 -13.617 1.00 95.81 76 ASN A CA 1
ATOM 611 C C . ASN A 1 76 ? -6.402 -13.547 -13.731 1.00 95.81 76 ASN A C 1
ATOM 613 O O . ASN A 1 76 ? -5.612 -14.487 -13.754 1.00 95.81 76 ASN A O 1
ATOM 617 N N . LYS A 1 77 ? -7.730 -13.756 -13.736 1.00 96.44 77 LYS A N 1
ATOM 618 C CA . LYS A 1 77 ? -8.392 -15.085 -13.775 1.00 96.44 77 LYS A CA 1
ATOM 619 C C . LYS A 1 77 ? -8.097 -16.002 -12.569 1.00 96.44 77 LYS A C 1
ATOM 621 O O . LYS A 1 77 ? -8.570 -17.135 -12.548 1.00 96.44 77 LYS A O 1
ATOM 626 N N . LYS A 1 78 ? -7.383 -15.521 -11.549 1.00 97.62 78 LYS A N 1
ATOM 627 C CA . LYS A 1 78 ? -7.105 -16.216 -10.286 1.00 97.62 78 LYS A CA 1
ATOM 628 C C . LYS A 1 78 ? -8.000 -15.672 -9.174 1.00 97.62 78 LYS A C 1
ATOM 630 O O . LYS A 1 78 ? -8.416 -14.513 -9.191 1.00 97.62 78 LYS A O 1
ATOM 635 N N . THR A 1 79 ? -8.321 -16.529 -8.208 1.00 98.50 79 THR A N 1
ATOM 636 C CA . THR A 1 79 ? -9.137 -16.159 -7.044 1.00 98.50 79 THR A CA 1
ATOM 637 C C . THR A 1 79 ? -8.244 -15.972 -5.832 1.00 98.50 79 THR A C 1
ATOM 639 O O . THR A 1 79 ? -7.501 -16.877 -5.454 1.00 98.50 79 THR A O 1
ATOM 642 N N . TYR A 1 80 ? -8.375 -14.820 -5.191 1.00 98.69 80 TYR A N 1
ATOM 643 C CA . TYR A 1 80 ? -7.613 -14.438 -4.017 1.00 98.69 80 TYR A CA 1
ATOM 644 C C . TYR A 1 80 ? -8.539 -14.085 -2.860 1.00 98.69 80 TYR A C 1
ATOM 646 O O . TYR A 1 80 ? -9.723 -13.799 -3.040 1.00 98.69 80 TYR A O 1
ATOM 654 N N . MET A 1 81 ? -7.982 -14.070 -1.658 1.00 98.75 81 MET A N 1
ATOM 655 C CA . MET A 1 81 ? -8.627 -13.530 -0.474 1.00 98.75 81 MET A CA 1
ATOM 656 C C . MET A 1 81 ? -7.674 -12.571 0.224 1.00 98.75 81 MET A C 1
ATOM 658 O O . MET A 1 81 ? -6.537 -12.923 0.530 1.00 98.75 81 MET A O 1
ATOM 662 N N . LEU A 1 82 ? -8.166 -11.376 0.522 1.00 98.62 82 LEU A N 1
ATOM 663 C CA . LEU A 1 82 ? -7.554 -10.455 1.465 1.00 98.62 82 LEU A CA 1
ATOM 664 C C . LEU A 1 82 ? -8.165 -10.688 2.845 1.00 98.62 82 LEU A C 1
ATOM 666 O O . LEU A 1 82 ? -9.381 -10.854 2.972 1.00 98.62 82 LEU A O 1
ATOM 670 N N . LYS A 1 83 ? -7.337 -10.655 3.889 1.00 98.81 83 LYS A N 1
ATOM 671 C CA . LYS A 1 83 ? -7.795 -10.686 5.277 1.00 98.81 83 LYS A CA 1
ATOM 672 C C . LYS A 1 83 ? -7.176 -9.548 6.082 1.00 98.81 83 LYS A C 1
ATOM 674 O O . LYS A 1 83 ? -5.951 -9.445 6.143 1.00 98.81 83 LYS A O 1
ATOM 679 N N . TYR A 1 84 ? -8.021 -8.740 6.717 1.00 98.81 84 TYR A N 1
ATOM 680 C CA . TYR A 1 84 ? -7.613 -7.793 7.751 1.00 98.81 84 TYR A CA 1
ATOM 681 C C . TYR A 1 84 ? -7.469 -8.538 9.077 1.00 98.81 84 TYR A C 1
ATOM 683 O O . TYR A 1 84 ? -8.414 -9.173 9.537 1.00 98.81 84 TYR A O 1
ATOM 691 N N . ASN A 1 85 ? -6.289 -8.500 9.685 1.00 98.62 85 ASN A N 1
ATOM 692 C CA . ASN A 1 85 ? -6.039 -9.142 10.970 1.00 98.62 85 ASN A CA 1
ATOM 693 C C . ASN A 1 85 ? -5.823 -8.057 12.024 1.00 98.62 85 ASN A C 1
ATOM 695 O O . ASN A 1 85 ? -4.963 -7.195 11.839 1.00 98.62 85 ASN A O 1
ATOM 699 N N . ASN A 1 86 ? -6.571 -8.157 13.128 1.00 98.31 86 ASN A N 1
ATOM 700 C CA . ASN A 1 86 ? -6.592 -7.189 14.231 1.00 98.31 86 ASN A CA 1
ATOM 701 C C . ASN A 1 86 ? -7.107 -5.797 13.807 1.00 98.31 86 ASN A C 1
ATOM 703 O O . ASN A 1 86 ? -7.514 -5.607 12.657 1.00 98.31 86 ASN A O 1
ATOM 707 N N . ASN A 1 87 ? -7.157 -4.838 14.736 1.00 98.00 87 ASN A N 1
ATOM 708 C CA . ASN A 1 87 ? -7.710 -3.508 14.456 1.00 98.00 87 ASN A CA 1
ATOM 709 C C . ASN A 1 87 ? -6.622 -2.504 14.070 1.00 98.00 87 ASN A C 1
ATOM 711 O O . ASN A 1 87 ? -5.504 -2.549 14.574 1.00 98.00 87 ASN A O 1
ATOM 715 N N . ILE A 1 88 ? -6.968 -1.538 13.217 1.00 96.06 88 ILE A N 1
ATOM 716 C CA . ILE A 1 88 ? -6.090 -0.402 12.907 1.00 96.06 88 ILE A CA 1
ATOM 717 C C . ILE A 1 88 ? -5.678 0.306 14.205 1.00 96.06 88 ILE A C 1
ATOM 719 O O . ILE A 1 88 ? -6.478 0.441 15.129 1.00 96.06 88 ILE A O 1
ATOM 723 N N . ASN A 1 89 ? -4.435 0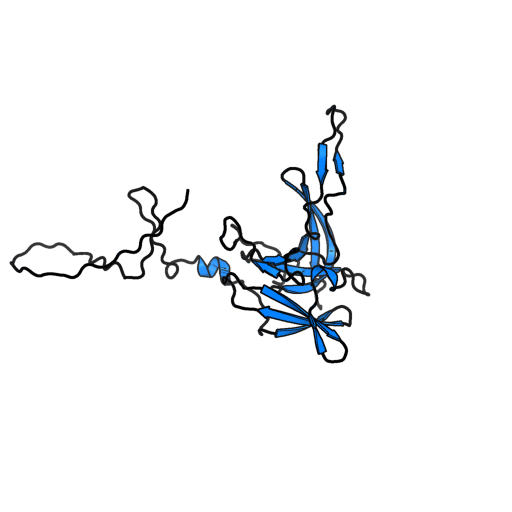.792 14.240 1.00 94.06 89 ASN A N 1
ATOM 724 C CA . ASN A 1 89 ? -3.797 1.421 15.398 1.00 94.06 89 ASN A CA 1
ATOM 725 C C . ASN A 1 89 ? -3.407 0.448 16.536 1.00 94.06 89 ASN A C 1
ATOM 727 O O . ASN A 1 89 ? -2.860 0.892 17.545 1.00 94.06 89 ASN A O 1
ATOM 731 N N . GLU A 1 90 ? -3.606 -0.865 16.366 1.00 97.12 90 GLU A N 1
ATOM 732 C CA . GLU A 1 90 ? -2.946 -1.901 17.172 1.00 97.12 90 GLU A CA 1
ATOM 733 C C . GLU A 1 90 ? -1.580 -2.262 16.562 1.00 97.12 90 GLU A C 1
ATOM 735 O O . GLU A 1 90 ? -1.412 -2.325 15.343 1.00 97.12 90 GLU A O 1
ATOM 740 N N . GLU A 1 91 ? -0.572 -2.528 17.400 1.00 94.44 91 GLU A N 1
ATOM 741 C CA . GLU A 1 91 ? 0.798 -2.793 16.926 1.00 94.44 91 GLU A CA 1
ATOM 742 C C . GLU A 1 91 ? 0.944 -4.067 16.080 1.00 94.44 91 GLU A C 1
ATOM 744 O O . GLU A 1 91 ? 1.925 -4.229 15.351 1.00 94.44 91 GLU A O 1
ATOM 749 N N . ASN A 1 92 ? -0.011 -4.983 16.210 1.00 96.56 92 ASN A N 1
ATOM 750 C CA . ASN A 1 92 ? -0.083 -6.250 15.500 1.00 96.56 92 ASN A CA 1
ATOM 751 C C . ASN A 1 92 ? -1.173 -6.248 14.415 1.00 96.56 92 ASN A C 1
ATOM 753 O O . ASN A 1 92 ? -1.561 -7.325 13.968 1.00 96.56 92 ASN A O 1
ATOM 757 N N . PHE A 1 93 ? -1.662 -5.084 13.977 1.00 98.62 93 PHE A N 1
ATOM 758 C CA . PHE A 1 93 ? -2.460 -4.986 12.756 1.00 98.62 93 PHE A CA 1
ATOM 759 C C . PHE A 1 93 ? -1.643 -5.435 11.542 1.00 98.62 93 PHE A C 1
ATOM 761 O O . PHE A 1 93 ? -0.510 -4.982 11.352 1.00 98.62 93 PHE A O 1
ATOM 768 N N . PHE A 1 94 ? -2.212 -6.308 10.708 1.00 98.81 94 PHE A N 1
ATOM 769 C CA . PHE A 1 94 ? -1.612 -6.665 9.422 1.00 98.81 94 PHE A CA 1
ATOM 770 C C . PHE A 1 94 ? -2.634 -7.168 8.402 1.00 98.81 94 PHE A C 1
ATOM 772 O O . PHE A 1 94 ? -3.668 -7.751 8.741 1.00 98.81 94 PHE A O 1
ATOM 779 N N . ILE A 1 95 ? -2.300 -7.011 7.125 1.00 98.88 95 ILE A N 1
ATOM 780 C CA . ILE A 1 95 ? -3.096 -7.500 5.999 1.00 98.88 95 ILE A CA 1
ATOM 781 C C . ILE A 1 95 ? -2.384 -8.693 5.377 1.00 98.88 95 ILE A C 1
ATOM 783 O O . ILE A 1 95 ? -1.228 -8.596 4.966 1.00 98.88 95 ILE A O 1
ATOM 787 N N . SER A 1 96 ? -3.086 -9.819 5.301 1.00 98.88 96 SER A N 1
ATOM 788 C CA . SER A 1 96 ? -2.581 -11.057 4.702 1.00 98.88 96 SER A CA 1
ATOM 789 C C . SER A 1 96 ? -3.361 -11.420 3.446 1.00 98.88 96 SER A C 1
ATOM 791 O O . SER A 1 96 ? -4.576 -11.206 3.396 1.00 98.88 96 SER A O 1
ATOM 793 N N . TYR A 1 97 ? -2.679 -12.038 2.486 1.00 98.88 97 TYR A N 1
ATOM 794 C CA . TYR A 1 97 ? -3.257 -12.484 1.224 1.00 98.88 97 TYR A CA 1
ATOM 795 C C . TYR A 1 97 ? -3.220 -14.007 1.118 1.00 98.88 97 TYR A C 1
ATOM 797 O O . TYR A 1 97 ? -2.309 -14.666 1.624 1.00 98.88 97 TYR A O 1
ATOM 805 N N . PHE A 1 98 ? -4.220 -14.562 0.445 1.00 98.88 98 PHE A N 1
ATOM 806 C CA . PHE A 1 98 ? -4.338 -15.986 0.164 1.00 98.88 98 PHE A CA 1
ATOM 807 C C . PHE A 1 98 ? -4.760 -16.193 -1.289 1.00 98.88 98 PHE A C 1
ATOM 809 O O . PHE A 1 98 ? -5.484 -15.370 -1.845 1.00 98.88 98 PHE A O 1
ATOM 816 N N . GLU A 1 99 ? -4.352 -17.303 -1.886 1.00 98.69 99 GLU A N 1
ATOM 817 C CA . GLU A 1 99 ? -4.753 -17.731 -3.229 1.00 98.69 99 GLU A CA 1
ATOM 818 C C . GLU A 1 99 ? -5.567 -19.022 -3.126 1.00 98.69 99 GLU A C 1
ATOM 820 O O . GLU A 1 99 ? -5.251 -19.891 -2.310 1.00 98.69 99 GLU A O 1
ATOM 825 N N . LYS A 1 100 ? -6.619 -19.160 -3.936 1.00 98.44 100 LYS A N 1
ATOM 826 C CA . LYS A 1 100 ? -7.389 -20.403 -4.010 1.00 98.44 100 LYS A CA 1
ATOM 827 C C . LYS A 1 100 ? -6.617 -21.443 -4.837 1.00 98.44 100 LYS A C 1
ATOM 829 O O . LYS A 1 100 ? -6.389 -21.225 -6.023 1.00 98.44 100 LYS A O 1
ATOM 834 N N . LYS A 1 101 ? -6.274 -22.583 -4.231 1.00 96.31 101 LYS A N 1
ATOM 835 C CA . LYS A 1 101 ? -5.696 -23.775 -4.879 1.00 96.31 101 LYS A CA 1
ATOM 836 C C . LYS A 1 101 ? -6.462 -25.013 -4.426 1.00 96.31 101 LYS A C 1
ATOM 838 O O . LYS A 1 101 ? -6.609 -25.210 -3.224 1.00 96.31 101 LYS A O 1
ATOM 843 N N . ASP A 1 102 ? -6.961 -25.806 -5.373 1.00 90.94 102 ASP A N 1
ATOM 844 C CA . ASP A 1 102 ? -7.663 -27.075 -5.111 1.00 90.94 102 ASP A CA 1
ATOM 845 C C . ASP A 1 102 ? -8.692 -26.962 -3.965 1.00 90.94 102 ASP A C 1
ATOM 847 O O . ASP A 1 102 ? -8.625 -27.644 -2.944 1.00 90.94 102 ASP A O 1
ATOM 851 N N . ASP A 1 103 ? -9.597 -25.988 -4.109 1.00 93.25 103 ASP A N 1
ATOM 852 C CA . ASP A 1 103 ? -10.651 -25.606 -3.155 1.00 93.25 103 ASP A CA 1
ATOM 853 C C . ASP A 1 103 ? -10.235 -25.067 -1.778 1.00 93.25 103 ASP A C 1
ATOM 855 O O . ASP A 1 103 ? -11.095 -24.624 -1.016 1.00 93.25 103 ASP A O 1
ATOM 859 N N . ASN A 1 104 ? -8.938 -24.950 -1.500 1.00 96.81 104 ASN A N 1
ATOM 860 C CA . ASN A 1 104 ? -8.420 -24.359 -0.269 1.00 96.81 104 ASN A CA 1
ATOM 861 C C . ASN A 1 104 ? -7.749 -23.004 -0.516 1.00 96.81 104 ASN A C 1
ATOM 863 O O . ASN A 1 104 ? -7.192 -22.744 -1.580 1.00 96.81 104 ASN A O 1
ATOM 867 N N . PHE A 1 105 ? -7.771 -22.127 0.487 1.00 98.50 105 PHE A N 1
ATOM 868 C CA . PHE A 1 105 ? -7.004 -20.881 0.457 1.00 98.50 105 PHE A CA 1
ATOM 869 C C . PHE A 1 105 ? -5.625 -21.100 1.074 1.00 98.50 105 PHE A C 1
ATOM 871 O O . PHE A 1 105 ? -5.510 -21.369 2.270 1.00 98.50 105 PHE A O 1
ATOM 878 N N . VAL A 1 106 ? -4.575 -20.951 0.267 1.00 98.50 106 VAL A N 1
ATOM 879 C CA . VAL A 1 106 ? -3.183 -21.052 0.717 1.00 98.50 106 VAL A CA 1
ATOM 880 C C . VAL A 1 106 ? -2.590 -19.658 0.944 1.00 98.50 106 VAL A C 1
ATOM 882 O O . VAL A 1 106 ? -2.879 -18.755 0.157 1.00 98.50 106 VAL A O 1
ATOM 885 N N . PRO A 1 107 ? -1.776 -19.436 1.994 1.00 98.69 107 PRO A N 1
ATOM 886 C CA . PRO A 1 107 ? -1.134 -18.144 2.221 1.00 98.69 107 PRO A CA 1
ATOM 887 C C . PRO A 1 107 ? -0.200 -17.773 1.069 1.00 98.69 107 PRO A C 1
ATOM 889 O O . PRO A 1 107 ? 0.577 -18.610 0.607 1.00 98.69 107 PRO A O 1
ATOM 892 N N . ILE A 1 108 ? -0.239 -16.511 0.651 1.00 98.81 108 ILE A N 1
ATOM 893 C CA . ILE A 1 108 ? 0.667 -15.966 -0.357 1.00 98.81 108 ILE A CA 1
ATOM 894 C C . ILE A 1 108 ? 1.280 -14.650 0.114 1.00 98.81 108 ILE A C 1
ATOM 896 O O . ILE A 1 108 ? 0.729 -13.948 0.959 1.00 98.81 108 ILE A O 1
ATOM 900 N N . SER A 1 109 ? 2.421 -14.312 -0.477 1.00 98.88 109 SER A N 1
ATOM 901 C CA . SER A 1 109 ? 2.997 -12.970 -0.387 1.00 98.88 109 SER A CA 1
ATOM 902 C C . SER A 1 109 ? 2.450 -12.067 -1.490 1.00 98.88 109 SER A C 1
ATOM 904 O O . SER A 1 109 ? 2.521 -12.479 -2.655 1.00 98.88 109 SER A O 1
ATOM 906 N N . PRO A 1 110 ? 1.957 -10.854 -1.160 1.00 98.88 110 PRO A N 1
ATOM 907 C CA . PRO A 1 110 ? 1.516 -9.901 -2.166 1.00 98.88 110 PRO A CA 1
ATOM 908 C C . PRO A 1 110 ? 2.684 -9.425 -3.032 1.00 98.88 110 PRO A C 1
ATOM 910 O O . PRO A 1 110 ? 2.496 -9.219 -4.220 1.00 98.88 110 PRO A O 1
ATOM 913 N N . TRP A 1 111 ? 3.898 -9.344 -2.482 1.00 98.88 111 TRP A N 1
ATOM 914 C CA . TRP A 1 111 ? 5.086 -8.965 -3.243 1.00 98.88 111 TRP A CA 1
ATOM 915 C C . TRP A 1 111 ? 5.505 -10.037 -4.251 1.00 98.88 111 TRP A C 1
ATOM 917 O O . TRP A 1 111 ? 5.857 -9.715 -5.378 1.00 98.88 111 TRP A O 1
ATOM 927 N N . HIS A 1 112 ? 5.467 -11.316 -3.876 1.00 98.81 112 HIS A N 1
ATOM 928 C CA . HIS A 1 112 ? 6.039 -12.377 -4.713 1.00 98.81 112 HIS A CA 1
ATOM 929 C C . HIS A 1 112 ? 5.033 -13.069 -5.643 1.00 98.81 112 HIS A C 1
ATOM 931 O O . HIS A 1 112 ? 5.411 -13.486 -6.737 1.00 98.81 112 HIS A O 1
ATOM 937 N N . HIS A 1 113 ? 3.778 -13.240 -5.214 1.00 98.81 113 HIS A N 1
ATOM 938 C CA . HIS A 1 113 ? 2.840 -14.177 -5.857 1.00 98.81 113 HIS A CA 1
ATOM 939 C C . HIS A 1 113 ? 1.675 -13.506 -6.592 1.00 98.81 113 HIS A C 1
ATOM 941 O O . HIS A 1 113 ? 0.965 -14.184 -7.334 1.00 98.81 113 HIS A O 1
ATOM 947 N N . ILE A 1 114 ? 1.445 -12.209 -6.380 1.00 98.81 114 ILE A N 1
ATOM 948 C CA . ILE A 1 114 ? 0.541 -11.444 -7.243 1.00 98.81 114 ILE A CA 1
ATOM 949 C C . ILE A 1 114 ? 1.314 -11.121 -8.520 1.00 98.81 114 ILE A C 1
ATOM 951 O O . ILE A 1 114 ? 2.449 -10.649 -8.455 1.00 98.81 114 ILE A O 1
ATOM 955 N N . ASP A 1 115 ? 0.707 -11.394 -9.673 1.00 98.75 115 ASP A N 1
ATOM 956 C CA . ASP A 1 115 ? 1.336 -11.134 -10.965 1.00 98.75 115 ASP A CA 1
ATOM 957 C C . ASP A 1 115 ? 1.562 -9.621 -11.132 1.00 98.75 115 ASP A C 1
ATOM 959 O O . ASP A 1 115 ? 0.633 -8.834 -10.945 1.00 98.75 115 ASP A O 1
ATOM 963 N N . LEU A 1 116 ? 2.768 -9.193 -11.519 1.00 98.81 116 LEU A N 1
ATOM 964 C CA . LEU A 1 116 ? 3.042 -7.781 -11.833 1.00 98.81 116 LEU A CA 1
ATOM 965 C C . LEU A 1 116 ? 2.185 -7.268 -12.990 1.00 98.81 116 LEU A C 1
ATOM 967 O O . LEU A 1 116 ? 1.652 -6.159 -12.931 1.00 98.81 116 LEU A O 1
ATOM 971 N N . LYS A 1 117 ? 2.074 -8.067 -14.051 1.00 98.69 117 LYS A N 1
ATOM 972 C CA . LYS A 1 117 ? 1.403 -7.704 -15.296 1.00 98.69 117 LYS A CA 1
ATOM 973 C C . LYS A 1 117 ? 0.347 -8.748 -15.642 1.00 98.69 117 LYS A C 1
ATOM 975 O O . LYS A 1 117 ? 0.637 -9.940 -15.643 1.00 98.69 117 LYS A O 1
ATOM 980 N N . ASN A 1 118 ? -0.854 -8.277 -15.946 1.00 98.31 118 ASN A N 1
ATOM 981 C CA . ASN A 1 118 ? -1.997 -9.087 -16.344 1.00 98.31 118 ASN A CA 1
ATOM 982 C C . ASN A 1 118 ? -1.908 -9.505 -17.819 1.00 98.31 118 ASN A C 1
ATOM 984 O O . ASN A 1 118 ? -1.200 -8.885 -18.620 1.00 98.31 118 ASN A O 1
ATOM 988 N N . ASP A 1 119 ? -2.711 -10.503 -18.195 1.00 97.56 119 ASP A N 1
ATOM 989 C CA . ASP A 1 119 ? -2.812 -10.997 -19.577 1.00 97.56 119 ASP A CA 1
ATOM 990 C C . ASP A 1 119 ? -3.248 -9.909 -20.579 1.00 97.56 119 ASP A C 1
ATOM 992 O O . ASP A 1 119 ? -2.884 -9.954 -21.752 1.00 97.56 119 ASP A O 1
ATOM 996 N N . ASP A 1 120 ? -4.024 -8.921 -20.124 1.00 96.69 120 ASP A N 1
ATOM 997 C CA . ASP A 1 120 ? -4.505 -7.790 -20.932 1.00 96.69 120 ASP A CA 1
ATOM 998 C C . ASP A 1 120 ? -3.483 -6.642 -21.057 1.00 96.69 120 ASP A C 1
ATOM 1000 O O . ASP A 1 120 ? -3.750 -5.617 -21.687 1.00 96.69 120 ASP A O 1
ATOM 1004 N N . GLY A 1 121 ? -2.299 -6.808 -20.464 1.00 97.81 121 GLY A N 1
ATOM 1005 C CA . GLY A 1 121 ? -1.206 -5.848 -20.506 1.00 97.81 121 GLY A CA 1
ATOM 1006 C C . GLY A 1 121 ? -1.246 -4.758 -19.432 1.00 97.81 121 GLY A C 1
ATOM 1007 O O . GLY A 1 121 ? -0.306 -3.960 -19.379 1.00 97.81 121 GLY A O 1
ATOM 1008 N N . THR A 1 122 ? -2.273 -4.720 -18.579 1.00 98.56 122 THR A N 1
ATOM 1009 C CA . THR A 1 122 ? -2.316 -3.840 -17.398 1.00 98.56 122 THR A CA 1
ATOM 1010 C C . THR A 1 122 ? -1.377 -4.337 -16.297 1.00 98.56 122 THR A C 1
ATOM 1012 O O . THR A 1 122 ? -0.962 -5.494 -16.297 1.00 98.56 122 THR A O 1
ATOM 1015 N N . TYR A 1 123 ? -1.022 -3.464 -15.358 1.00 98.81 123 TYR A N 1
ATOM 1016 C CA . TYR A 1 123 ? -0.181 -3.799 -14.204 1.00 98.81 123 TYR A CA 1
ATOM 1017 C C . TYR A 1 123 ? -1.031 -3.866 -12.940 1.00 98.81 123 TYR A C 1
ATOM 1019 O O . TYR A 1 123 ? -2.053 -3.192 -12.867 1.00 98.81 123 TYR A O 1
ATOM 1027 N N . ASN A 1 124 ? -0.628 -4.645 -11.941 1.00 98.81 124 ASN A N 1
ATOM 1028 C CA . ASN A 1 124 ? -1.334 -4.697 -10.664 1.00 98.81 124 ASN A CA 1
ATOM 1029 C C . ASN A 1 124 ? -0.666 -3.787 -9.636 1.00 98.81 124 ASN A C 1
ATOM 1031 O O . ASN A 1 124 ? 0.469 -4.013 -9.239 1.00 98.81 124 ASN A O 1
ATOM 1035 N N . MET A 1 125 ? -1.402 -2.782 -9.175 1.00 98.88 125 MET A N 1
ATOM 1036 C CA . MET A 1 125 ? -1.057 -1.985 -8.003 1.00 98.88 125 MET A CA 1
ATOM 1037 C C . MET A 1 125 ? -1.619 -2.655 -6.749 1.00 98.88 125 MET A C 1
ATOM 1039 O O . MET A 1 125 ? -2.799 -3.010 -6.721 1.00 98.88 125 MET A O 1
ATOM 1043 N N . ILE A 1 126 ? -0.814 -2.776 -5.695 1.00 98.94 126 ILE A N 1
ATOM 1044 C CA . ILE A 1 126 ? -1.282 -3.157 -4.358 1.00 98.94 126 ILE A CA 1
ATOM 1045 C C . ILE A 1 126 ? -1.417 -1.879 -3.541 1.00 98.94 126 ILE A C 1
ATOM 1047 O O . ILE A 1 126 ? -0.418 -1.259 -3.197 1.00 98.94 126 ILE A O 1
ATOM 1051 N N . VAL A 1 127 ? -2.649 -1.464 -3.258 1.00 98.88 127 VAL A N 1
ATOM 1052 C CA . VAL A 1 127 ? -2.934 -0.217 -2.539 1.00 98.88 127 VAL A CA 1
ATOM 1053 C C . VAL A 1 127 ? -2.560 -0.370 -1.070 1.00 98.88 127 VAL A C 1
ATOM 1055 O O . VAL A 1 127 ? -3.101 -1.220 -0.368 1.00 98.88 127 VAL A O 1
ATOM 1058 N N . GLU A 1 128 ? -1.688 0.496 -0.577 1.00 98.88 128 GLU A N 1
ATOM 1059 C CA . GLU A 1 128 ? -1.267 0.533 0.824 1.00 98.88 128 GLU A CA 1
ATOM 1060 C C . GLU A 1 128 ? -1.919 1.707 1.556 1.00 98.88 128 GLU A C 1
ATOM 1062 O O . GLU A 1 128 ? -2.408 1.550 2.674 1.00 98.88 128 GLU A O 1
ATOM 1067 N N . ILE A 1 129 ? -2.012 2.867 0.898 1.00 98.88 129 ILE A N 1
ATOM 1068 C CA . ILE A 1 129 ? -2.593 4.087 1.460 1.00 98.88 129 ILE A CA 1
ATOM 1069 C C . ILE A 1 129 ? -3.693 4.588 0.530 1.00 98.88 129 ILE A C 1
ATOM 1071 O O . ILE A 1 129 ? -3.462 4.939 -0.629 1.00 98.88 129 ILE A O 1
ATOM 1075 N N . THR A 1 130 ? -4.913 4.643 1.049 1.00 98.81 130 THR A N 1
ATOM 1076 C CA . THR A 1 130 ? -6.055 5.214 0.336 1.00 98.81 130 THR A CA 1
ATOM 1077 C C . THR A 1 130 ? -5.894 6.727 0.158 1.00 98.81 130 THR A C 1
ATOM 1079 O O . THR A 1 130 ? -5.401 7.430 1.040 1.00 98.81 130 THR A O 1
ATOM 1082 N N . LYS A 1 131 ? -6.397 7.256 -0.958 1.00 98.69 131 LYS A N 1
ATOM 1083 C CA . LYS A 1 131 ? -6.551 8.697 -1.192 1.00 98.69 131 LYS A CA 1
ATOM 1084 C C . LYS A 1 131 ? -7.175 9.420 0.018 1.00 98.69 131 LYS A C 1
ATOM 1086 O O . LYS A 1 131 ? -8.111 8.933 0.642 1.00 98.69 131 LYS A O 1
ATOM 1091 N N . TYR A 1 132 ? -6.637 10.581 0.362 1.00 98.69 132 TYR A N 1
ATOM 1092 C CA . TYR A 1 132 ? -6.958 11.415 1.530 1.00 98.69 132 TYR A CA 1
ATOM 1093 C C . TYR A 1 132 ? -6.605 10.842 2.914 1.00 98.69 132 TYR A C 1
ATOM 1095 O O . TYR A 1 132 ? -6.931 11.475 3.917 1.00 98.69 132 TYR A O 1
ATOM 1103 N N . ASN A 1 133 ? -5.921 9.696 3.006 1.00 98.50 133 ASN A N 1
ATOM 1104 C CA . ASN A 1 133 ? -5.548 9.094 4.292 1.00 98.50 133 ASN A CA 1
ATOM 1105 C C . ASN A 1 133 ? -4.127 9.461 4.749 1.00 98.50 133 ASN A C 1
ATOM 1107 O O . ASN A 1 133 ? -3.334 10.058 4.019 1.00 98.50 133 ASN A O 1
ATOM 1111 N N . TYR A 1 134 ? -3.830 9.088 5.997 1.00 98.69 134 TYR A N 1
ATOM 1112 C CA . TYR A 1 134 ? -2.584 9.410 6.698 1.00 98.69 134 TYR A CA 1
ATOM 1113 C C . TYR A 1 134 ? -1.837 8.172 7.210 1.00 98.69 134 TYR A C 1
ATOM 1115 O O . TYR A 1 134 ? -0.683 8.280 7.614 1.00 98.69 134 TYR A O 1
ATOM 1123 N N . ILE A 1 135 ? -2.485 7.006 7.267 1.00 98.62 135 ILE A N 1
ATOM 1124 C CA . ILE A 1 135 ? -1.902 5.797 7.860 1.00 98.62 135 ILE A CA 1
ATOM 1125 C C . ILE A 1 135 ? -0.794 5.297 6.926 1.00 98.62 135 ILE A C 1
ATOM 1127 O O . ILE A 1 135 ? -1.086 4.888 5.804 1.00 98.62 135 ILE A O 1
ATOM 1131 N N . LYS A 1 136 ? 0.471 5.327 7.372 1.00 98.56 136 LYS A N 1
ATOM 1132 C CA . LYS A 1 136 ? 1.597 4.795 6.589 1.00 98.56 136 LYS A CA 1
ATOM 1133 C C . LYS A 1 136 ? 1.622 3.275 6.737 1.00 98.56 136 LYS A C 1
ATOM 1135 O O . LYS A 1 136 ? 2.283 2.744 7.626 1.00 98.56 136 LYS A O 1
ATOM 1140 N N . LEU A 1 137 ? 0.845 2.600 5.903 1.00 98.81 137 LEU A N 1
ATOM 1141 C CA . LEU A 1 137 ? 0.959 1.163 5.684 1.00 98.81 137 LEU A CA 1
ATOM 1142 C C . LEU A 1 137 ? 1.979 0.906 4.574 1.00 98.81 137 LEU A C 1
ATOM 1144 O O . LEU A 1 137 ? 2.110 1.734 3.677 1.00 98.81 137 LEU A O 1
ATOM 1148 N N . GLU A 1 138 ? 2.677 -0.221 4.656 1.00 98.62 138 GLU A N 1
ATOM 1149 C CA . GLU A 1 138 ? 3.613 -0.685 3.627 1.00 98.62 138 GLU A CA 1
ATOM 1150 C C . GLU A 1 138 ? 3.779 -2.213 3.688 1.00 98.62 138 GLU A C 1
ATOM 1152 O O . GLU A 1 138 ? 3.594 -2.838 4.747 1.00 98.62 138 GLU A O 1
ATOM 1157 N N . ILE A 1 139 ? 4.112 -2.829 2.555 1.00 98.88 139 ILE A N 1
ATOM 1158 C CA . ILE A 1 139 ? 4.527 -4.230 2.468 1.00 98.88 139 ILE A CA 1
ATOM 1159 C C . ILE A 1 139 ? 5.819 -4.425 3.270 1.00 98.88 139 ILE A C 1
ATOM 1161 O O . ILE A 1 139 ? 6.860 -3.852 2.972 1.00 98.88 139 ILE A O 1
ATOM 1165 N N . GLN A 1 140 ? 5.787 -5.307 4.268 1.00 98.62 140 GLN A N 1
ATOM 1166 C CA . GLN A 1 140 ? 6.957 -5.570 5.102 1.00 98.62 140 GLN A CA 1
ATOM 1167 C C . GLN A 1 140 ? 7.829 -6.675 4.494 1.00 98.62 140 GLN A C 1
ATOM 1169 O O . GLN A 1 140 ? 7.562 -7.865 4.675 1.00 98.62 140 GLN A O 1
ATOM 1174 N N . LEU A 1 141 ? 8.918 -6.307 3.809 1.00 98.38 141 LEU A N 1
ATOM 1175 C CA . LEU A 1 141 ? 9.806 -7.257 3.111 1.00 98.38 141 LEU A CA 1
ATOM 1176 C C . LEU A 1 141 ? 10.422 -8.336 4.018 1.00 98.38 141 LEU A C 1
ATOM 1178 O O . LEU A 1 141 ? 10.784 -9.414 3.549 1.00 98.38 141 LEU A O 1
ATOM 1182 N N . ARG A 1 142 ? 10.529 -8.060 5.321 1.00 98.06 142 ARG A N 1
ATOM 1183 C CA . ARG A 1 142 ? 11.158 -8.946 6.315 1.00 98.06 142 ARG A CA 1
ATOM 1184 C C . ARG A 1 142 ? 10.161 -9.781 7.121 1.00 98.06 142 ARG A C 1
ATOM 1186 O O . ARG A 1 142 ? 10.580 -10.635 7.897 1.00 98.06 142 ARG A O 1
ATOM 1193 N N . GLU A 1 143 ? 8.862 -9.541 6.961 1.00 98.25 143 GLU A N 1
ATOM 1194 C CA . GLU A 1 143 ? 7.815 -10.299 7.648 1.00 98.25 143 GLU A CA 1
ATOM 1195 C C . GLU A 1 143 ? 7.392 -11.516 6.821 1.00 98.25 143 GLU A C 1
ATOM 1197 O O . GLU A 1 143 ? 7.421 -11.511 5.586 1.00 98.25 143 GLU A O 1
ATOM 1202 N N . LYS A 1 144 ? 6.963 -12.584 7.504 1.00 98.56 144 LYS A N 1
ATOM 1203 C CA . LYS A 1 144 ? 6.533 -13.818 6.835 1.00 98.56 144 LYS A CA 1
ATOM 1204 C C . LYS A 1 144 ? 5.378 -13.516 5.875 1.00 98.56 144 LYS A C 1
ATOM 1206 O O . LYS A 1 144 ? 4.381 -12.919 6.272 1.00 98.56 144 LYS A O 1
ATOM 1211 N N . PHE A 1 145 ? 5.510 -13.974 4.630 1.00 98.69 145 PHE A N 1
ATOM 1212 C CA . PHE A 1 145 ? 4.569 -13.698 3.537 1.00 98.69 145 PHE A CA 1
ATOM 1213 C C . PHE A 1 145 ? 4.395 -12.209 3.194 1.00 98.69 145 PHE A C 1
ATOM 1215 O O . PHE A 1 145 ? 3.392 -11.860 2.590 1.00 98.69 145 PHE A O 1
ATOM 1222 N N . ASN A 1 146 ? 5.339 -11.333 3.549 1.00 98.81 146 ASN A N 1
ATOM 1223 C CA . ASN A 1 146 ? 5.332 -9.909 3.186 1.00 98.81 146 ASN A CA 1
ATOM 1224 C C . ASN A 1 146 ? 3.976 -9.227 3.415 1.00 98.81 146 ASN A C 1
ATOM 1226 O O . ASN A 1 146 ? 3.430 -8.558 2.538 1.00 98.81 146 ASN A O 1
ATOM 1230 N N . VAL A 1 147 ? 3.398 -9.466 4.592 1.00 98.88 147 VAL A N 1
ATOM 1231 C CA . VAL A 1 147 ? 2.138 -8.840 4.996 1.00 98.88 147 VAL A CA 1
ATOM 1232 C C . VAL A 1 147 ? 2.272 -7.316 5.001 1.00 98.88 147 VAL A C 1
ATOM 1234 O O . VAL A 1 147 ? 3.346 -6.777 5.271 1.00 98.88 147 VAL A O 1
ATOM 1237 N N . ILE A 1 148 ? 1.172 -6.613 4.736 1.00 98.94 148 ILE A N 1
ATOM 1238 C CA . ILE A 1 148 ? 1.142 -5.152 4.872 1.00 98.94 148 ILE A CA 1
ATOM 1239 C C . ILE A 1 148 ? 0.955 -4.823 6.350 1.0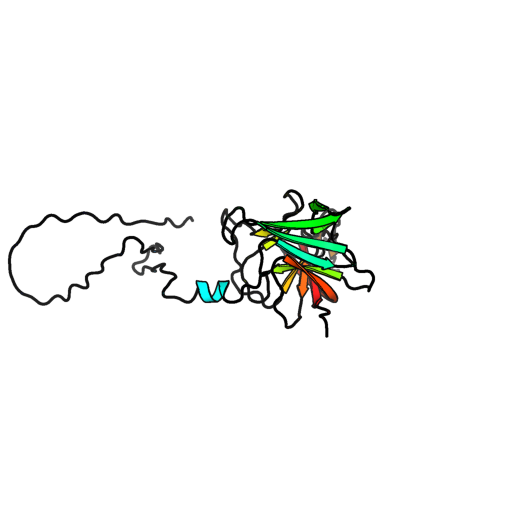0 98.94 148 ILE A C 1
ATOM 1241 O O . ILE A 1 148 ? 0.018 -5.330 6.974 1.00 98.94 148 ILE A O 1
ATOM 1245 N N . LYS A 1 149 ? 1.820 -3.975 6.907 1.00 98.69 149 LYS A N 1
ATOM 1246 C CA . LYS A 1 149 ? 1.723 -3.476 8.289 1.00 98.69 149 LYS A CA 1
ATOM 1247 C C . LYS A 1 149 ? 1.940 -1.975 8.316 1.00 98.69 149 LYS A C 1
ATOM 1249 O O . LYS A 1 149 ? 2.467 -1.394 7.373 1.00 98.69 149 LYS A O 1
ATOM 1254 N N . GLN A 1 150 ? 1.528 -1.355 9.414 1.00 98.69 150 GLN A N 1
ATOM 1255 C CA . GLN A 1 150 ? 1.837 0.045 9.650 1.00 98.69 150 GLN A CA 1
ATOM 1256 C C . GLN A 1 150 ? 3.314 0.210 10.007 1.00 98.69 150 GLN A C 1
ATOM 1258 O O . GLN A 1 150 ? 3.812 -0.468 10.909 1.00 98.69 150 GLN A O 1
ATOM 1263 N N . ASP A 1 151 ? 3.981 1.133 9.318 1.00 97.31 151 ASP A N 1
ATOM 1264 C CA . ASP A 1 151 ? 5.363 1.512 9.598 1.00 97.31 151 ASP A CA 1
ATOM 1265 C C . ASP A 1 151 ? 5.488 2.027 11.046 1.00 97.31 151 ASP A C 1
ATOM 1267 O O . ASP A 1 151 ? 4.575 2.654 11.606 1.00 97.31 151 ASP A O 1
ATOM 1271 N N . LYS A 1 152 ? 6.642 1.779 11.664 1.00 96.50 152 LYS A N 1
ATOM 1272 C CA . LYS A 1 152 ? 6.999 2.272 12.991 1.00 96.50 152 LYS A CA 1
ATOM 1273 C C . LYS A 1 152 ? 8.235 3.156 12.905 1.00 96.50 152 LYS A C 1
ATOM 1275 O O . LYS A 1 152 ? 9.355 2.687 12.734 1.00 96.50 152 LYS A O 1
ATOM 1280 N N . LYS A 1 153 ? 8.063 4.443 13.213 1.00 94.12 153 LYS A N 1
ATOM 1281 C CA . LYS A 1 153 ? 9.174 5.395 13.342 1.00 94.12 153 LYS A CA 1
ATOM 1282 C C . LYS A 1 153 ? 9.362 5.775 14.806 1.00 94.12 153 LYS A C 1
ATOM 1284 O O . LYS A 1 153 ? 8.425 6.207 15.473 1.00 94.12 153 LYS A O 1
ATOM 1289 N N . LYS A 1 154 ? 10.588 5.624 15.324 1.00 95.31 154 LYS A N 1
ATOM 1290 C CA . LYS A 1 154 ? 10.930 5.895 16.740 1.00 95.31 154 LYS A CA 1
ATOM 1291 C C . LYS A 1 154 ? 10.048 5.109 17.730 1.00 95.31 154 LYS A C 1
ATOM 1293 O O . LYS A 1 154 ? 9.619 5.648 18.749 1.00 95.31 154 LYS A O 1
ATOM 1298 N N . GLY A 1 155 ? 9.750 3.850 17.398 1.00 95.00 155 GLY A N 1
ATOM 1299 C CA . GLY A 1 155 ? 8.955 2.944 18.234 1.00 95.00 155 GLY A CA 1
ATOM 1300 C C . GLY A 1 155 ? 7.452 3.243 18.283 1.00 95.00 155 GLY A C 1
ATOM 1301 O O . GLY A 1 155 ? 6.745 2.586 19.036 1.00 95.00 155 GLY A O 1
ATOM 1302 N N . LYS A 1 156 ? 6.949 4.206 17.499 1.00 96.69 156 LYS A N 1
ATOM 1303 C CA . LYS A 1 156 ? 5.522 4.554 17.427 1.00 96.69 156 LYS A CA 1
ATOM 1304 C C . LYS A 1 156 ? 4.982 4.303 16.026 1.00 96.69 156 LYS A C 1
ATOM 1306 O O . LYS A 1 156 ? 5.710 4.486 15.050 1.00 96.69 156 LYS A O 1
ATOM 1311 N N . LEU A 1 157 ? 3.706 3.931 15.943 1.00 97.94 157 LEU A N 1
ATOM 1312 C CA . LEU A 1 157 ? 2.983 3.806 14.679 1.00 97.94 157 LEU A CA 1
ATOM 1313 C C . LEU A 1 157 ? 3.049 5.124 13.898 1.00 97.94 157 LEU A C 1
ATOM 1315 O O . LEU A 1 157 ? 2.773 6.199 14.440 1.00 97.94 157 LEU A O 1
ATOM 1319 N N . ARG A 1 158 ? 3.470 5.045 12.637 1.00 98.44 158 ARG A N 1
ATOM 1320 C CA . ARG A 1 158 ? 3.707 6.212 11.792 1.00 98.44 158 ARG A CA 1
ATOM 1321 C C . ARG A 1 158 ? 2.419 6.648 11.101 1.00 98.44 158 ARG A C 1
ATOM 1323 O O . ARG A 1 158 ? 1.723 5.853 10.471 1.00 98.44 158 ARG A O 1
ATOM 1330 N N . TYR A 1 159 ? 2.159 7.946 11.175 1.00 98.31 159 TYR A N 1
ATOM 1331 C CA . TYR A 1 159 ? 1.177 8.648 10.359 1.00 98.31 159 TYR A CA 1
ATOM 1332 C C . TYR A 1 159 ? 1.910 9.691 9.516 1.00 98.31 159 TYR A C 1
ATOM 1334 O O . TYR A 1 159 ? 2.913 10.263 9.958 1.00 98.31 159 TYR A O 1
ATOM 1342 N N . TYR A 1 160 ? 1.432 9.936 8.302 1.00 98.00 160 TYR A N 1
ATOM 1343 C CA . TYR A 1 160 ? 1.854 11.086 7.520 1.00 98.00 160 TYR A CA 1
ATOM 1344 C C . TYR A 1 160 ? 1.442 12.391 8.190 1.00 98.00 160 TYR A C 1
ATOM 1346 O O . TYR A 1 160 ? 0.467 12.467 8.932 1.00 98.00 160 TYR A O 1
ATOM 1354 N N . HIS A 1 161 ? 2.222 13.431 7.908 1.00 97.75 161 HIS A N 1
ATOM 1355 C CA . HIS A 1 161 ? 1.937 14.782 8.375 1.00 97.75 161 HIS A CA 1
ATOM 1356 C C . HIS A 1 161 ? 0.780 15.426 7.598 1.00 97.75 161 HIS A C 1
ATOM 1358 O O . HIS A 1 161 ? 0.024 16.200 8.174 1.00 97.75 161 HIS A O 1
ATOM 1364 N N . ASN A 1 162 ? 0.621 15.067 6.320 1.00 98.06 162 ASN A N 1
ATOM 1365 C CA . ASN A 1 162 ? -0.421 15.568 5.425 1.00 98.06 162 ASN A CA 1
ATOM 1366 C C . ASN A 1 162 ? -1.237 14.399 4.863 1.00 98.06 162 ASN A C 1
ATOM 1368 O O . ASN A 1 162 ? -0.721 13.284 4.763 1.00 98.06 162 ASN A O 1
ATOM 1372 N N . SER A 1 163 ? -2.479 14.664 4.455 1.00 97.38 163 SER A N 1
ATOM 1373 C CA . SER A 1 163 ? -3.258 13.697 3.686 1.00 97.38 163 SER A CA 1
ATOM 1374 C C . SER A 1 163 ? -2.621 13.526 2.313 1.00 97.38 163 SER A C 1
ATOM 1376 O O . SER A 1 163 ? -2.295 14.503 1.636 1.00 97.38 163 SER A O 1
ATOM 1378 N N . ILE A 1 164 ? -2.436 12.278 1.890 1.00 98.00 164 ILE A N 1
ATOM 1379 C CA . ILE A 1 164 ? -2.021 12.002 0.515 1.00 98.00 164 ILE A CA 1
ATOM 1380 C C . ILE A 1 164 ? -3.209 12.225 -0.425 1.00 98.00 164 ILE A C 1
ATOM 1382 O O . ILE A 1 164 ? -4.329 11.862 -0.091 1.00 98.00 164 ILE A O 1
ATOM 1386 N N . TYR A 1 165 ? -3.009 12.815 -1.603 1.00 98.44 165 TYR A N 1
ATOM 1387 C CA . TYR A 1 165 ? -4.114 13.130 -2.528 1.00 98.44 165 TYR A CA 1
ATOM 1388 C C . TYR A 1 165 ? -4.316 12.109 -3.649 1.00 98.44 165 TYR A C 1
ATOM 1390 O O . TYR A 1 165 ? -5.162 12.310 -4.520 1.00 98.44 165 TYR A O 1
ATOM 1398 N N . TRP A 1 166 ? -3.598 10.993 -3.596 1.00 98.69 166 TRP A N 1
ATOM 1399 C CA . TRP A 1 166 ? -3.672 9.888 -4.549 1.00 98.69 166 TRP A CA 1
ATOM 1400 C C . TRP A 1 166 ? -3.741 8.572 -3.785 1.00 98.69 166 TRP A C 1
ATOM 1402 O O . TRP A 1 166 ? -3.307 8.513 -2.633 1.00 98.69 166 TRP A O 1
ATOM 1412 N N . ASN A 1 167 ? -4.279 7.522 -4.406 1.00 98.81 167 ASN A N 1
ATOM 1413 C CA . ASN A 1 167 ? -4.061 6.188 -3.856 1.00 98.81 167 ASN A CA 1
ATOM 1414 C C . ASN A 1 167 ? -2.592 5.828 -4.093 1.00 98.81 167 ASN A C 1
ATOM 1416 O O . ASN A 1 167 ? -2.045 6.131 -5.156 1.00 98.81 167 ASN A O 1
ATOM 1420 N N . TYR A 1 168 ? -1.966 5.210 -3.102 1.00 98.94 168 TYR A N 1
ATOM 1421 C CA . TYR A 1 168 ? -0.539 4.916 -3.093 1.00 98.94 168 TYR A CA 1
ATOM 1422 C C . TYR A 1 168 ? -0.295 3.467 -2.705 1.00 98.94 168 TYR A C 1
ATOM 1424 O O . TYR A 1 168 ? -1.047 2.898 -1.907 1.00 98.94 168 TYR A O 1
ATOM 1432 N N . GLY A 1 169 ? 0.757 2.883 -3.254 1.00 98.81 169 GLY A N 1
ATOM 1433 C CA . GLY A 1 169 ? 1.233 1.570 -2.865 1.00 98.81 169 GLY A CA 1
ATOM 1434 C C . GLY A 1 169 ? 2.370 1.118 -3.759 1.00 98.81 169 GLY A C 1
ATOM 1435 O O . GLY A 1 169 ? 3.102 1.950 -4.286 1.00 98.81 169 GLY A O 1
ATOM 1436 N N . ALA A 1 170 ? 2.465 -0.190 -3.975 1.00 98.94 170 ALA A N 1
ATOM 1437 C CA . ALA A 1 170 ? 3.615 -0.809 -4.620 1.00 98.94 170 ALA A CA 1
ATOM 1438 C C . ALA A 1 170 ? 3.224 -1.736 -5.780 1.00 98.94 170 ALA A C 1
ATOM 1440 O O . ALA A 1 170 ? 2.117 -2.291 -5.829 1.00 98.94 170 ALA A O 1
ATOM 1441 N N . LEU A 1 171 ? 4.164 -1.931 -6.705 1.00 98.94 171 LEU A N 1
ATOM 1442 C CA . LEU A 1 171 ? 4.092 -2.945 -7.755 1.00 98.94 171 LEU A CA 1
ATOM 1443 C C . LEU A 1 171 ? 4.699 -4.274 -7.262 1.00 98.94 171 LEU A C 1
ATOM 1445 O O . LEU A 1 171 ? 5.856 -4.299 -6.830 1.00 98.94 171 LEU A O 1
ATOM 1449 N N . PRO A 1 172 ? 3.985 -5.411 -7.351 1.00 98.88 172 PRO A N 1
ATOM 1450 C CA . PRO A 1 172 ? 4.539 -6.699 -6.954 1.00 98.88 172 PRO A CA 1
ATOM 1451 C C . PRO A 1 172 ? 5.653 -7.135 -7.909 1.00 98.88 172 PRO A C 1
ATOM 1453 O O . PRO A 1 172 ? 5.741 -6.669 -9.038 1.00 98.88 172 PRO A O 1
ATOM 1456 N N . GLN A 1 173 ? 6.517 -8.046 -7.464 1.00 98.81 173 GLN A N 1
ATOM 1457 C CA . GLN A 1 173 ? 7.621 -8.618 -8.247 1.00 98.81 173 GLN A CA 1
ATOM 1458 C C . GLN A 1 173 ? 8.600 -7.572 -8.812 1.00 98.81 173 GLN A C 1
ATOM 1460 O O . GLN A 1 173 ? 9.323 -7.839 -9.772 1.00 98.81 173 GLN A O 1
ATOM 1465 N N . THR A 1 174 ? 8.650 -6.391 -8.199 1.00 98.81 174 THR A N 1
ATOM 1466 C CA . THR A 1 174 ? 9.643 -5.351 -8.468 1.00 98.81 174 THR A CA 1
ATOM 1467 C C . THR A 1 174 ? 10.538 -5.170 -7.250 1.00 98.81 174 THR A C 1
ATOM 1469 O O . THR A 1 174 ? 10.142 -5.504 -6.132 1.00 98.81 174 THR A O 1
ATOM 1472 N N . TYR A 1 175 ? 11.764 -4.702 -7.467 1.00 98.69 175 TYR A N 1
ATOM 1473 C CA . TYR A 1 175 ? 12.710 -4.437 -6.391 1.00 98.69 175 TYR A CA 1
ATOM 1474 C C . TYR A 1 175 ? 13.802 -3.488 -6.876 1.00 98.69 175 TYR A C 1
ATOM 1476 O O . TYR A 1 175 ? 14.522 -3.796 -7.832 1.00 98.69 175 TYR A O 1
ATOM 1484 N N . GLU A 1 176 ? 13.936 -2.355 -6.203 1.00 97.69 176 GLU A N 1
ATOM 1485 C CA . GLU A 1 176 ? 14.971 -1.345 -6.411 1.00 97.69 176 GLU A CA 1
ATOM 1486 C C . GLU A 1 176 ? 16.309 -1.819 -5.825 1.00 97.69 176 GLU A C 1
ATOM 1488 O O . GLU A 1 176 ? 16.816 -1.319 -4.823 1.00 97.69 176 GLU A O 1
ATOM 1493 N N . TYR A 1 177 ? 16.876 -2.868 -6.425 1.00 98.00 177 TYR A N 1
ATOM 1494 C CA . TYR A 1 177 ? 17.970 -3.619 -5.817 1.00 98.00 177 TYR A CA 1
ATOM 1495 C C . TYR A 1 177 ? 19.262 -2.778 -5.673 1.00 98.00 177 TYR A C 1
ATOM 1497 O O . TYR A 1 177 ? 19.912 -2.502 -6.690 1.00 98.00 177 TYR A O 1
ATOM 1505 N N . PRO A 1 178 ? 19.741 -2.471 -4.442 1.00 96.88 178 PRO A N 1
ATOM 1506 C CA . PRO A 1 178 ? 20.864 -1.542 -4.224 1.00 96.88 178 PRO A CA 1
ATOM 1507 C C . PRO A 1 178 ? 22.221 -2.028 -4.740 1.00 96.88 178 PRO A C 1
ATOM 1509 O O . PRO A 1 178 ? 23.201 -1.288 -4.744 1.00 96.88 178 PRO A O 1
ATOM 1512 N N . LYS A 1 179 ? 22.310 -3.289 -5.180 1.00 97.31 179 LYS A N 1
ATOM 1513 C CA . LYS A 1 179 ? 23.509 -3.821 -5.836 1.00 97.31 179 LYS A CA 1
ATOM 1514 C C . LYS A 1 179 ? 23.773 -3.142 -7.185 1.00 97.31 179 LYS A C 1
ATOM 1516 O O . LYS A 1 179 ? 24.917 -3.120 -7.639 1.00 97.31 179 LYS A O 1
ATOM 1521 N N . HIS A 1 180 ? 22.733 -2.628 -7.840 1.00 96.88 180 HIS A N 1
ATOM 1522 C CA . HIS A 1 180 ? 22.878 -1.851 -9.065 1.00 96.88 180 HIS A CA 1
ATOM 1523 C C . HIS A 1 180 ? 23.194 -0.391 -8.724 1.00 96.88 180 HIS A C 1
ATOM 1525 O O . HIS A 1 180 ? 22.494 0.229 -7.929 1.00 96.88 180 HIS A O 1
ATOM 1531 N N . ILE A 1 181 ? 24.248 0.148 -9.346 1.00 96.75 181 ILE A N 1
ATOM 1532 C CA . ILE A 1 181 ? 24.721 1.520 -9.131 1.00 96.75 181 ILE A CA 1
ATOM 1533 C C . ILE A 1 181 ? 24.434 2.366 -10.372 1.00 96.75 181 ILE A C 1
ATOM 1535 O O . ILE A 1 181 ? 24.823 2.007 -11.486 1.00 96.75 181 ILE A O 1
ATOM 1539 N N . TYR A 1 182 ? 23.803 3.514 -10.161 1.00 95.69 182 TYR A N 1
ATOM 1540 C CA . TYR A 1 182 ? 23.577 4.563 -11.148 1.00 95.69 182 TYR A CA 1
ATOM 1541 C C . TYR A 1 182 ? 24.605 5.676 -10.952 1.00 95.69 182 TYR A C 1
ATOM 1543 O O . TYR A 1 182 ? 25.076 5.907 -9.841 1.00 95.69 182 TYR A O 1
ATOM 1551 N N . GLN A 1 183 ? 24.972 6.385 -12.022 1.00 93.88 183 GLN A N 1
ATOM 1552 C CA . GLN A 1 183 ? 25.950 7.467 -11.920 1.00 93.88 183 GLN A CA 1
ATOM 1553 C C . GLN A 1 183 ? 25.584 8.688 -12.758 1.00 93.88 183 GLN A C 1
ATOM 1555 O O . GLN A 1 183 ? 25.071 8.570 -13.872 1.00 93.88 183 GLN A O 1
ATOM 1560 N N . ASN A 1 184 ? 25.934 9.870 -12.252 1.00 90.12 184 ASN A N 1
ATOM 1561 C CA . ASN A 1 184 ? 25.917 11.114 -13.010 1.00 90.12 184 ASN A CA 1
ATOM 1562 C C . ASN A 1 184 ? 27.308 11.758 -12.994 1.00 90.12 184 ASN A C 1
ATOM 1564 O O . ASN A 1 184 ? 27.838 12.106 -11.938 1.00 90.12 184 ASN A O 1
ATOM 1568 N N . LYS A 1 185 ? 27.897 11.942 -14.181 1.00 88.38 185 LYS A N 1
ATOM 1569 C CA . LYS A 1 185 ? 29.176 12.638 -14.351 1.00 88.38 185 LYS A CA 1
ATOM 1570 C C . LYS A 1 185 ? 28.990 13.875 -15.222 1.00 88.38 185 LYS A C 1
ATOM 1572 O O . LYS A 1 185 ? 28.872 13.785 -16.442 1.00 88.38 185 LYS A O 1
ATOM 1577 N N . SER A 1 186 ? 28.995 15.044 -14.592 1.00 82.25 186 SER A N 1
ATOM 1578 C CA . SER A 1 186 ? 29.038 16.325 -15.299 1.00 82.25 186 SER A CA 1
ATOM 1579 C C . SER A 1 186 ? 30.460 16.634 -15.767 1.00 82.25 186 SER A C 1
ATOM 1581 O O . SER A 1 186 ? 31.417 16.371 -15.044 1.00 82.25 186 SER A O 1
ATOM 1583 N N . LYS A 1 187 ? 30.611 17.295 -16.926 1.00 81.31 187 LYS A N 1
ATOM 1584 C CA . LYS A 1 187 ? 31.912 17.815 -17.404 1.00 81.31 187 LYS A CA 1
ATOM 1585 C C . LYS A 1 187 ? 32.596 18.753 -16.392 1.00 81.31 187 LYS A C 1
ATOM 1587 O O . LYS A 1 187 ? 33.795 18.977 -16.502 1.00 81.31 187 LYS A O 1
ATOM 1592 N N . LYS A 1 188 ? 31.842 19.312 -15.435 1.00 80.69 188 LYS A N 1
ATOM 1593 C CA . LYS A 1 188 ? 32.344 20.204 -14.377 1.00 80.69 188 LYS A CA 1
ATOM 1594 C C . LYS A 1 188 ? 32.845 19.469 -13.124 1.00 80.69 188 LYS A C 1
ATOM 1596 O O . LYS A 1 188 ? 33.613 20.058 -12.371 1.00 80.69 188 LYS A O 1
ATOM 1601 N N . ASN A 1 189 ? 32.453 18.211 -12.909 1.00 73.88 189 ASN A N 1
ATOM 1602 C CA . ASN A 1 189 ? 32.823 17.447 -11.716 1.00 73.88 189 ASN A CA 1
ATOM 1603 C C . ASN A 1 189 ? 33.930 16.445 -12.063 1.00 73.88 189 ASN A C 1
ATOM 1605 O O . ASN A 1 189 ? 33.807 15.676 -13.018 1.00 73.88 189 ASN A O 1
ATOM 1609 N N . LYS A 1 190 ? 35.021 16.448 -11.286 1.00 79.12 190 LYS A N 1
ATOM 1610 C CA . LYS A 1 190 ? 36.125 15.486 -11.467 1.00 79.12 190 LYS A CA 1
ATOM 1611 C C . LYS A 1 190 ? 35.685 14.050 -11.149 1.00 79.12 190 LYS A C 1
ATOM 1613 O O . LYS A 1 190 ? 36.109 13.123 -11.839 1.00 79.12 190 LYS A O 1
ATOM 1618 N N . GLU A 1 191 ? 34.788 13.891 -10.176 1.00 86.94 191 GLU A N 1
ATOM 1619 C CA . GLU A 1 191 ? 34.242 12.611 -9.712 1.00 86.94 191 GLU A CA 1
ATOM 1620 C C . GLU A 1 191 ? 32.756 12.471 -10.076 1.00 86.94 191 GLU A C 1
ATOM 1622 O O . GLU A 1 191 ? 32.038 13.467 -10.209 1.00 86.94 191 GLU A O 1
ATOM 1627 N N . ALA A 1 192 ? 32.307 11.233 -10.297 1.00 89.69 192 ALA A N 1
ATOM 1628 C CA . ALA A 1 192 ? 30.907 10.934 -10.580 1.00 89.69 192 ALA A CA 1
ATOM 1629 C C . ALA A 1 192 ? 30.108 10.865 -9.272 1.00 89.69 192 ALA A C 1
ATOM 1631 O O . ALA A 1 192 ? 30.584 10.298 -8.292 1.00 89.69 192 ALA A O 1
ATOM 1632 N N . LEU A 1 193 ? 28.888 11.404 -9.275 1.00 91.75 193 LEU A N 1
ATOM 1633 C CA . LEU A 1 193 ? 27.919 11.122 -8.218 1.00 91.75 193 LEU A CA 1
ATOM 1634 C C . LEU A 1 193 ? 27.350 9.727 -8.452 1.00 91.75 193 LEU A C 1
ATOM 1636 O O . LEU A 1 193 ? 27.013 9.398 -9.592 1.00 91.75 193 LEU A O 1
ATOM 1640 N N . LEU A 1 194 ? 27.263 8.934 -7.389 1.00 94.75 194 LEU A N 1
ATOM 1641 C CA . LEU A 1 194 ? 26.752 7.569 -7.413 1.00 94.75 194 LEU A CA 1
ATOM 1642 C C . LEU A 1 194 ? 25.421 7.513 -6.674 1.00 94.75 194 LEU A C 1
ATOM 1644 O O . LEU A 1 194 ? 25.265 8.181 -5.654 1.00 94.75 194 LEU A O 1
ATOM 1648 N N . PHE A 1 195 ? 24.504 6.699 -7.185 1.00 97.06 195 PHE A N 1
ATOM 1649 C CA . PHE A 1 195 ? 23.208 6.453 -6.573 1.00 97.06 195 PHE A CA 1
ATOM 1650 C C . PHE A 1 195 ? 22.868 4.960 -6.594 1.00 97.06 195 PHE A C 1
ATOM 1652 O O . PHE A 1 195 ? 23.270 4.247 -7.518 1.00 97.06 195 PHE A O 1
ATOM 1659 N N . THR A 1 196 ? 22.120 4.489 -5.603 1.00 97.69 196 THR A N 1
ATOM 1660 C CA . THR A 1 196 ? 21.558 3.125 -5.529 1.00 97.69 196 THR A CA 1
ATOM 1661 C C . THR A 1 196 ? 20.039 3.163 -5.707 1.00 97.69 196 THR A C 1
ATOM 1663 O O . THR A 1 196 ? 19.471 4.243 -5.815 1.00 97.69 196 THR A O 1
ATOM 1666 N N . GLY A 1 197 ? 19.375 2.006 -5.767 1.00 96.19 197 GLY A N 1
ATOM 1667 C CA . GLY A 1 197 ? 17.927 1.941 -5.514 1.00 96.19 197 GLY A CA 1
ATOM 1668 C C . GLY A 1 197 ? 17.612 2.048 -4.017 1.00 96.19 197 GLY A C 1
ATOM 1669 O O . GLY A 1 197 ? 18.515 1.849 -3.197 1.00 96.19 197 GLY A O 1
ATOM 1670 N N . ASP A 1 198 ? 16.356 2.333 -3.683 1.00 93.94 198 ASP A N 1
ATOM 1671 C CA . ASP A 1 198 ? 15.846 2.544 -2.314 1.00 93.94 198 ASP A CA 1
ATOM 1672 C C . ASP A 1 198 ? 15.630 1.257 -1.493 1.00 93.94 198 ASP A C 1
ATOM 1674 O O . ASP A 1 198 ? 15.201 1.303 -0.341 1.00 93.94 198 ASP A O 1
ATOM 1678 N N . ASN A 1 199 ? 15.970 0.092 -2.058 1.00 97.06 199 ASN A N 1
ATOM 1679 C CA . ASN A 1 199 ? 15.839 -1.206 -1.403 1.00 97.06 199 ASN A CA 1
ATOM 1680 C C . ASN A 1 199 ? 14.385 -1.634 -1.106 1.00 97.06 199 ASN A C 1
ATOM 1682 O O . ASN A 1 199 ? 14.190 -2.524 -0.272 1.00 97.06 199 ASN A O 1
ATOM 1686 N N . ASP A 1 200 ? 13.401 -1.096 -1.825 1.00 97.56 200 ASP A N 1
ATOM 1687 C CA . ASP A 1 200 ? 11.989 -1.454 -1.698 1.00 97.56 200 ASP A CA 1
ATOM 1688 C C . ASP A 1 200 ? 11.365 -1.855 -3.059 1.00 97.56 200 ASP A C 1
ATOM 1690 O O . ASP A 1 200 ? 12.039 -1.867 -4.100 1.00 97.56 200 ASP A O 1
ATOM 1694 N N . PRO A 1 201 ? 10.119 -2.369 -3.094 1.00 98.62 201 PRO A N 1
ATOM 1695 C CA . PRO A 1 201 ? 9.392 -2.538 -4.345 1.00 98.62 201 PRO A CA 1
ATOM 1696 C C . PRO A 1 201 ? 9.072 -1.173 -4.960 1.00 98.62 201 PRO A C 1
ATOM 1698 O O . PRO A 1 201 ? 8.867 -0.197 -4.251 1.00 98.62 201 PRO A O 1
ATOM 1701 N N . LEU A 1 202 ? 8.942 -1.131 -6.282 1.00 98.62 202 LEU A N 1
ATOM 1702 C CA . LEU A 1 202 ? 8.700 0.101 -7.024 1.00 98.62 202 LEU A CA 1
ATOM 1703 C C . LEU A 1 202 ? 7.367 0.738 -6.608 1.00 98.62 202 LEU A C 1
ATOM 1705 O O . LEU A 1 202 ? 6.301 0.115 -6.727 1.00 98.62 202 LEU A O 1
ATOM 1709 N N . ASP A 1 203 ? 7.431 1.990 -6.173 1.00 98.75 203 ASP A N 1
ATOM 1710 C CA . ASP A 1 203 ? 6.275 2.745 -5.714 1.00 98.75 203 ASP A CA 1
ATOM 1711 C C . ASP A 1 203 ? 5.387 3.210 -6.867 1.00 98.75 203 ASP A C 1
ATOM 1713 O O . ASP A 1 203 ? 5.843 3.553 -7.962 1.00 98.75 203 ASP A O 1
ATOM 1717 N N . ILE A 1 204 ? 4.082 3.272 -6.616 1.00 98.88 204 ILE A N 1
ATOM 1718 C CA . ILE A 1 204 ? 3.090 3.642 -7.622 1.00 98.88 204 ILE A CA 1
ATOM 1719 C C . ILE A 1 204 ? 1.969 4.511 -7.046 1.00 98.88 204 ILE A C 1
ATOM 1721 O O . ILE A 1 204 ? 1.435 4.270 -5.961 1.00 98.88 204 ILE A O 1
ATOM 1725 N N . LEU A 1 205 ? 1.589 5.530 -7.818 1.00 98.81 205 LEU A N 1
ATOM 1726 C CA . LEU A 1 205 ? 0.483 6.439 -7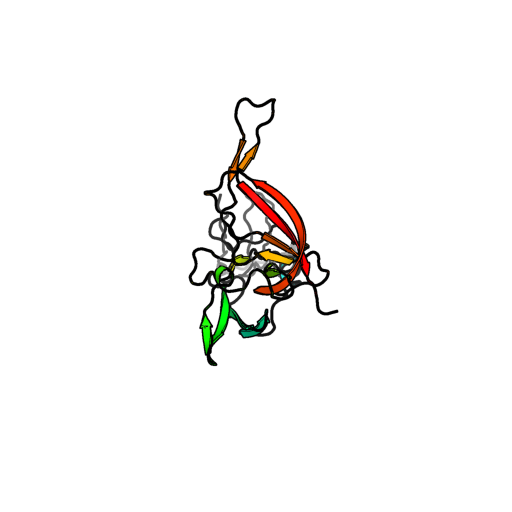.548 1.00 98.81 205 LEU A CA 1
ATOM 1727 C C . LEU A 1 205 ? -0.627 6.241 -8.577 1.00 98.81 205 LEU A C 1
ATOM 1729 O O . LEU A 1 205 ? -0.384 6.310 -9.783 1.00 98.81 205 LEU A O 1
ATOM 1733 N N . ASP A 1 206 ? -1.855 6.079 -8.095 1.00 98.69 206 ASP A N 1
ATOM 1734 C CA . ASP A 1 206 ? -3.056 6.118 -8.927 1.00 98.69 206 ASP A CA 1
ATOM 1735 C C . ASP A 1 206 ? -3.658 7.530 -8.937 1.00 98.69 206 ASP A C 1
ATOM 1737 O O . ASP A 1 206 ? -4.125 8.044 -7.914 1.00 98.69 206 ASP A O 1
ATOM 1741 N N . ILE A 1 207 ? -3.675 8.145 -10.123 1.00 98.56 207 ILE A N 1
ATOM 1742 C CA . ILE A 1 207 ? -4.265 9.472 -10.359 1.00 98.56 207 ILE A CA 1
ATOM 1743 C C . ILE A 1 207 ? -5.779 9.432 -10.611 1.00 98.56 207 ILE A C 1
ATOM 1745 O O . ILE A 1 207 ? -6.383 10.463 -10.915 1.00 98.56 207 ILE A O 1
ATOM 1749 N N . GLY A 1 208 ? -6.402 8.258 -10.493 1.00 97.44 208 GLY A N 1
ATOM 1750 C CA . GLY A 1 208 ? -7.839 8.071 -10.597 1.00 97.44 208 GLY A CA 1
ATOM 1751 C C . GLY A 1 208 ? -8.644 8.930 -9.614 1.00 97.44 208 GLY A C 1
ATOM 1752 O O . GLY A 1 208 ? -8.183 9.388 -8.559 1.00 97.44 208 GLY A O 1
ATOM 1753 N N . SER A 1 209 ? -9.906 9.170 -9.968 1.00 96.25 209 SER A N 1
ATOM 1754 C CA . SER A 1 209 ? -10.822 9.950 -9.132 1.00 96.25 209 SER A CA 1
ATOM 1755 C C . SER A 1 209 ? -11.227 9.189 -7.868 1.00 96.25 209 SER A C 1
ATOM 1757 O O . SER A 1 209 ? -11.230 9.783 -6.789 1.00 96.25 209 SER A O 1
ATOM 1759 N N . ALA A 1 210 ? -11.514 7.891 -7.998 1.00 97.12 210 ALA A N 1
ATOM 1760 C CA . ALA A 1 210 ? -12.015 7.039 -6.927 1.00 97.12 210 ALA A CA 1
ATOM 1761 C C . ALA A 1 210 ? -11.006 6.854 -5.781 1.00 97.12 210 ALA A C 1
ATOM 1763 O O . ALA A 1 210 ? -9.818 6.619 -6.000 1.00 97.12 210 ALA A O 1
ATOM 1764 N N . CYS A 1 211 ? -11.498 6.883 -4.544 1.00 98.12 211 CYS A N 1
ATOM 1765 C CA . CYS A 1 211 ? -10.742 6.406 -3.390 1.00 98.12 211 CYS A CA 1
ATOM 1766 C C . CYS A 1 211 ? -10.756 4.872 -3.404 1.00 98.12 211 CYS A C 1
ATOM 1768 O O . CYS A 1 211 ? -11.828 4.267 -3.370 1.00 98.12 211 CYS A O 1
ATOM 1770 N N . LEU A 1 212 ? -9.587 4.240 -3.452 1.00 98.38 212 LEU A N 1
ATOM 1771 C CA . LEU A 1 212 ? -9.440 2.783 -3.441 1.00 98.38 212 LEU A CA 1
ATOM 1772 C C . LEU A 1 212 ? -9.387 2.245 -2.009 1.00 98.38 212 LEU A C 1
ATOM 1774 O O . LEU A 1 212 ? -9.240 3.004 -1.052 1.00 98.38 212 LEU A O 1
ATOM 1778 N N . LYS A 1 213 ? -9.547 0.934 -1.844 1.00 98.75 213 LYS A N 1
ATOM 1779 C CA . LYS A 1 213 ? -9.548 0.298 -0.521 1.00 98.75 213 LYS A CA 1
ATOM 1780 C C . LYS A 1 213 ? -8.133 -0.066 -0.083 1.00 98.75 213 LYS A C 1
ATOM 1782 O O . LYS A 1 213 ? -7.328 -0.510 -0.896 1.00 98.75 213 LYS A O 1
ATOM 1787 N N . ILE A 1 214 ? -7.856 0.048 1.212 1.00 98.81 214 ILE A N 1
ATOM 1788 C CA . ILE A 1 214 ? -6.597 -0.417 1.807 1.00 98.81 214 ILE A CA 1
ATOM 1789 C C . ILE A 1 214 ? -6.398 -1.918 1.511 1.00 98.81 214 ILE A C 1
ATOM 1791 O O . ILE A 1 214 ? -7.269 -2.736 1.812 1.00 98.81 214 ILE A O 1
ATOM 1795 N N . GLY A 1 215 ? -5.252 -2.288 0.941 1.00 98.75 215 GLY A N 1
ATOM 1796 C CA . GLY A 1 215 ? -4.898 -3.647 0.515 1.00 98.75 215 GLY A CA 1
ATOM 1797 C C . GLY A 1 215 ? -5.559 -4.105 -0.794 1.00 98.75 215 GLY A C 1
ATOM 1798 O O . GLY A 1 215 ? -5.495 -5.273 -1.168 1.00 98.75 215 GLY A O 1
ATOM 1799 N N . GLN A 1 216 ? -6.251 -3.226 -1.514 1.00 98.75 216 GLN A N 1
ATOM 1800 C CA . GLN A 1 216 ? -6.856 -3.603 -2.786 1.00 98.75 216 GLN A CA 1
ATOM 1801 C C . GLN A 1 216 ? -5.786 -3.877 -3.852 1.00 98.75 216 GLN A C 1
ATOM 1803 O O . GLN A 1 216 ? -4.867 -3.084 -4.022 1.00 98.75 216 GLN A O 1
ATOM 1808 N N . VAL A 1 217 ? -5.956 -4.957 -4.619 1.00 98.75 217 VAL A N 1
ATOM 1809 C CA . VAL A 1 217 ? -5.186 -5.207 -5.846 1.00 98.75 217 VAL A CA 1
ATOM 1810 C C . VAL A 1 217 ? -5.960 -4.623 -7.023 1.00 98.75 217 VAL A C 1
ATOM 1812 O O . VAL A 1 217 ? -7.090 -5.042 -7.289 1.00 98.75 217 VAL A O 1
ATOM 1815 N N . VAL A 1 218 ? -5.382 -3.637 -7.703 1.00 97.81 218 VAL A N 1
ATOM 1816 C CA . VAL A 1 218 ? -6.057 -2.851 -8.742 1.00 97.81 218 VAL A CA 1
ATOM 1817 C C . VAL A 1 218 ? -5.283 -2.919 -10.053 1.00 97.81 218 VAL A C 1
ATOM 1819 O O . VAL A 1 218 ? -4.110 -2.549 -10.075 1.00 97.81 218 VAL A O 1
ATOM 1822 N N . PRO A 1 219 ? -5.924 -3.339 -11.158 1.00 98.38 219 PRO A N 1
ATOM 1823 C CA . PRO A 1 219 ? -5.348 -3.192 -12.485 1.00 98.38 219 PRO A CA 1
ATOM 1824 C C . PRO A 1 219 ? -5.216 -1.710 -12.861 1.00 98.38 219 PRO A C 1
ATOM 1826 O O . PRO A 1 219 ? -6.174 -0.937 -12.787 1.00 98.38 219 PRO A O 1
ATOM 1829 N N . VAL A 1 220 ? -4.026 -1.305 -13.282 1.00 98.69 220 VAL A N 1
ATOM 1830 C CA . VAL A 1 220 ? -3.685 0.073 -13.634 1.00 98.69 220 VAL A CA 1
ATOM 1831 C C . VAL A 1 220 ? -2.952 0.129 -14.973 1.00 98.69 220 VAL A C 1
ATOM 1833 O O . VAL A 1 220 ? -2.272 -0.815 -15.388 1.00 98.69 220 VAL A O 1
ATOM 1836 N N . LYS A 1 221 ? -3.069 1.267 -15.660 1.00 98.62 221 LYS A N 1
ATOM 1837 C CA . LYS A 1 221 ? -2.255 1.603 -16.832 1.00 98.62 221 LYS A CA 1
ATOM 1838 C C . LYS A 1 221 ? -1.162 2.586 -16.423 1.00 98.62 221 LYS A C 1
ATOM 1840 O O . LYS A 1 221 ? -1.465 3.624 -15.841 1.00 98.62 221 LYS A O 1
ATOM 1845 N N . ILE A 1 222 ? 0.087 2.273 -16.762 1.00 98.75 222 ILE A N 1
ATOM 1846 C CA . ILE A 1 222 ? 1.234 3.153 -16.508 1.00 98.75 222 ILE A CA 1
ATOM 1847 C C . ILE A 1 222 ? 1.196 4.350 -17.463 1.00 98.75 222 ILE A C 1
ATOM 1849 O O . ILE A 1 222 ? 0.938 4.183 -18.656 1.00 98.75 222 ILE A O 1
ATOM 1853 N N . LEU A 1 223 ? 1.453 5.546 -16.935 1.00 98.69 223 LEU A N 1
ATOM 1854 C CA . LEU A 1 223 ? 1.435 6.814 -17.671 1.00 98.69 223 LEU A CA 1
ATOM 1855 C C . LEU A 1 223 ? 2.803 7.503 -17.700 1.00 98.69 223 LEU A C 1
ATOM 1857 O O . LEU A 1 223 ? 3.127 8.183 -18.669 1.00 98.69 223 LEU A O 1
ATOM 1861 N N . GLY A 1 224 ? 3.604 7.337 -16.650 1.00 98.69 224 GLY A N 1
ATOM 1862 C CA . GLY A 1 224 ? 4.921 7.953 -16.533 1.00 98.69 224 GLY A CA 1
ATOM 1863 C C . GLY A 1 224 ? 5.566 7.641 -15.190 1.00 98.69 224 GLY A C 1
ATOM 1864 O O . GLY A 1 224 ? 5.092 6.773 -14.460 1.00 98.69 224 GLY A O 1
ATOM 1865 N N . ALA A 1 225 ? 6.638 8.353 -14.861 1.00 98.69 225 ALA A N 1
ATOM 1866 C CA . ALA A 1 225 ? 7.317 8.246 -13.576 1.00 98.69 225 ALA A CA 1
ATOM 1867 C C . ALA A 1 225 ? 8.044 9.554 -13.242 1.00 98.69 225 ALA A C 1
ATOM 1869 O O . ALA A 1 225 ? 8.403 10.318 -14.141 1.00 98.69 225 ALA A O 1
ATOM 1870 N N . PHE A 1 226 ? 8.293 9.780 -11.958 1.00 98.50 226 PHE A N 1
ATOM 1871 C CA . PHE A 1 226 ? 9.279 10.743 -11.473 1.00 98.50 226 PHE A CA 1
ATOM 1872 C C . PHE A 1 226 ? 10.179 10.064 -10.435 1.00 98.50 226 PHE A C 1
ATOM 1874 O O . PHE A 1 226 ? 9.888 8.953 -10.004 1.00 98.50 226 PHE A O 1
ATOM 1881 N N . THR A 1 227 ? 11.283 10.701 -10.054 1.00 97.75 227 THR A N 1
ATOM 1882 C CA . THR A 1 227 ? 12.207 10.166 -9.044 1.00 97.75 227 THR A CA 1
ATOM 1883 C C . THR A 1 227 ? 12.435 11.191 -7.949 1.00 97.75 227 THR A C 1
ATOM 1885 O O . THR A 1 227 ? 12.550 12.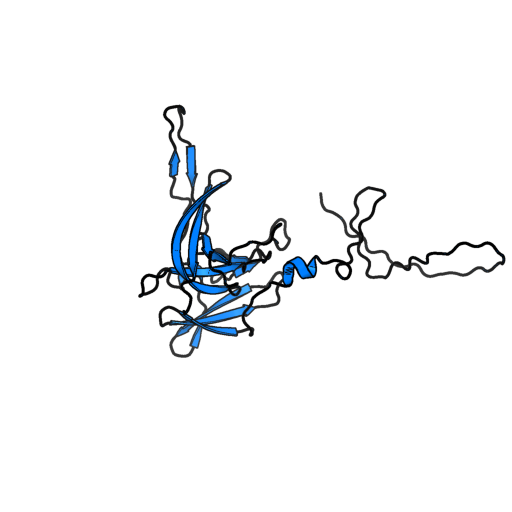391 -8.225 1.00 97.75 227 THR A O 1
ATOM 1888 N N . LEU A 1 228 ? 12.465 10.716 -6.710 1.00 97.38 228 LEU A N 1
ATOM 1889 C CA . LEU A 1 228 ? 13.036 11.431 -5.585 1.00 97.38 228 LEU A CA 1
ATOM 1890 C C . LEU A 1 228 ? 14.483 10.969 -5.413 1.00 97.38 228 LEU A C 1
ATOM 1892 O O . LEU A 1 228 ? 14.813 9.812 -5.655 1.00 97.38 228 LEU A O 1
ATOM 1896 N N . ILE A 1 229 ? 15.348 11.902 -5.028 1.00 94.94 229 ILE A N 1
ATOM 1897 C CA . ILE A 1 229 ? 16.736 11.612 -4.682 1.00 94.94 229 ILE A CA 1
ATOM 1898 C C . ILE A 1 229 ? 16.882 11.976 -3.210 1.00 94.94 229 ILE A C 1
ATOM 1900 O O . ILE A 1 229 ? 16.830 13.163 -2.879 1.00 94.94 229 ILE A O 1
ATOM 1904 N N . ASP A 1 230 ? 17.038 10.973 -2.350 1.00 82.81 230 ASP A N 1
ATOM 1905 C CA . ASP A 1 230 ? 17.213 11.152 -0.906 1.00 82.81 230 ASP A CA 1
ATOM 1906 C C . ASP A 1 230 ? 18.461 10.399 -0.448 1.00 82.81 230 ASP A C 1
ATOM 1908 O O . ASP A 1 230 ? 18.651 9.243 -0.796 1.00 82.81 230 ASP A O 1
ATOM 1912 N N . GLU A 1 231 ? 19.366 11.085 0.247 1.00 88.19 231 GLU A N 1
ATOM 1913 C CA . GLU A 1 231 ? 20.603 10.517 0.820 1.00 88.19 231 GLU A CA 1
ATOM 1914 C C . GLU A 1 231 ? 21.471 9.615 -0.105 1.00 88.19 231 GLU A C 1
ATOM 1916 O O . GLU A 1 231 ? 22.334 8.882 0.371 1.00 88.19 231 GLU A O 1
ATOM 1921 N N . GLY A 1 232 ? 21.339 9.729 -1.434 1.00 91.94 232 GLY A N 1
ATOM 1922 C CA . GLY A 1 232 ? 22.083 8.914 -2.410 1.00 91.94 232 GLY A CA 1
ATOM 1923 C C . GLY A 1 232 ? 21.300 7.726 -2.982 1.00 91.94 232 GLY A C 1
ATOM 1924 O O . GLY A 1 232 ? 21.839 6.979 -3.795 1.00 91.94 232 GLY A O 1
ATOM 1925 N N . GLU A 1 233 ? 20.032 7.577 -2.625 1.00 95.94 233 GLU A N 1
ATOM 1926 C CA . GLU A 1 233 ? 19.110 6.594 -3.189 1.00 95.94 233 GLU A CA 1
ATOM 1927 C C . GLU A 1 233 ? 18.225 7.252 -4.256 1.00 95.94 233 GLU A C 1
ATOM 1929 O O . GLU A 1 233 ? 17.853 8.427 -4.157 1.00 95.94 233 GLU A O 1
ATOM 1934 N N . LEU A 1 234 ? 17.936 6.502 -5.319 1.00 97.19 234 LEU A N 1
ATOM 1935 C CA . LEU A 1 234 ? 16.886 6.810 -6.277 1.00 97.19 234 LEU A CA 1
ATOM 1936 C C . LEU A 1 234 ? 15.625 6.105 -5.807 1.00 97.19 234 LEU A C 1
ATOM 1938 O O . LEU A 1 234 ? 15.619 4.887 -5.679 1.00 97.19 234 LEU A O 1
ATOM 1942 N N . ASP A 1 235 ? 14.584 6.892 -5.594 1.00 97.00 235 ASP A N 1
ATOM 1943 C CA . ASP A 1 235 ? 13.275 6.421 -5.176 1.00 97.00 235 ASP A CA 1
ATOM 1944 C C . ASP A 1 235 ? 12.280 6.745 -6.305 1.00 97.00 235 ASP A C 1
ATOM 1946 O O . ASP A 1 235 ? 11.911 7.912 -6.530 1.00 97.00 235 ASP A O 1
ATOM 1950 N N . TRP A 1 236 ? 11.931 5.741 -7.115 1.00 98.25 236 TRP A N 1
ATOM 1951 C CA . TRP A 1 236 ? 11.077 5.933 -8.286 1.00 98.25 236 TRP A CA 1
ATOM 1952 C C . TRP A 1 236 ? 9.599 5.889 -7.925 1.00 98.25 236 TRP A C 1
ATOM 1954 O O . TRP A 1 236 ? 9.072 4.921 -7.394 1.00 98.25 236 TRP A O 1
ATOM 1964 N N . LYS A 1 237 ? 8.876 6.917 -8.365 1.00 98.56 237 LYS A N 1
ATOM 1965 C CA . LYS A 1 237 ? 7.429 7.039 -8.214 1.00 98.56 237 LYS A CA 1
ATOM 1966 C C . LYS A 1 237 ? 6.745 6.875 -9.561 1.00 98.56 237 LYS A C 1
ATOM 1968 O O . LYS A 1 237 ? 6.746 7.786 -10.397 1.00 98.56 237 LYS A O 1
ATOM 1973 N N . ILE A 1 238 ? 6.134 5.717 -9.777 1.00 98.88 238 ILE A N 1
ATOM 1974 C CA . ILE A 1 238 ? 5.378 5.426 -10.992 1.00 98.88 238 ILE A CA 1
ATOM 1975 C C . ILE A 1 238 ? 4.028 6.143 -10.954 1.00 98.88 238 ILE A C 1
ATOM 1977 O O . ILE A 1 238 ? 3.288 6.066 -9.979 1.00 98.88 238 ILE A O 1
ATOM 1981 N N . ILE A 1 239 ? 3.679 6.827 -12.041 1.00 98.88 239 ILE A N 1
ATOM 1982 C CA . ILE A 1 239 ? 2.367 7.444 -12.235 1.00 98.88 239 ILE A CA 1
ATOM 1983 C C . ILE A 1 239 ? 1.514 6.508 -13.078 1.00 98.88 239 ILE A C 1
ATOM 1985 O O . ILE A 1 239 ? 1.868 6.180 -14.215 1.00 98.88 239 ILE A O 1
ATOM 1989 N N . ALA A 1 240 ? 0.367 6.112 -12.545 1.00 98.75 240 ALA A N 1
ATOM 1990 C CA . ALA A 1 240 ? -0.578 5.243 -13.218 1.00 98.75 240 ALA A CA 1
ATOM 1991 C C . ALA A 1 240 ? -2.018 5.712 -13.005 1.00 98.75 240 ALA A C 1
ATOM 1993 O O . ALA A 1 240 ? -2.299 6.596 -12.198 1.00 98.75 240 ALA A O 1
ATOM 1994 N N . ILE A 1 241 ? -2.940 5.120 -13.755 1.00 98.44 241 ILE A N 1
ATOM 1995 C CA . ILE A 1 241 ? -4.374 5.345 -13.592 1.00 98.44 241 ILE A CA 1
ATOM 1996 C C . ILE A 1 241 ? -5.101 4.007 -13.510 1.00 98.44 241 ILE A C 1
ATOM 1998 O O . ILE A 1 241 ? -4.861 3.110 -14.326 1.00 98.44 241 ILE A O 1
ATOM 2002 N N . ASN A 1 242 ? -5.983 3.871 -12.522 1.00 94.50 242 ASN A N 1
ATOM 2003 C CA . ASN A 1 242 ? -6.924 2.764 -12.417 1.00 94.50 242 ASN A CA 1
ATOM 2004 C C . ASN A 1 242 ? -7.729 2.641 -13.715 1.00 94.50 242 ASN A C 1
ATOM 2006 O O . ASN A 1 242 ? -8.339 3.610 -14.168 1.00 94.50 242 ASN A O 1
ATOM 2010 N N . VAL A 1 243 ? -7.742 1.444 -14.307 1.00 91.69 243 VAL A N 1
ATOM 2011 C CA . VAL A 1 243 ? -8.477 1.212 -15.559 1.00 91.69 243 VAL A CA 1
ATOM 2012 C C . VAL A 1 243 ? -9.992 1.245 -15.367 1.00 91.69 243 VAL A C 1
ATOM 2014 O O . VAL A 1 243 ? -10.712 1.447 -16.340 1.00 91.69 243 VAL A O 1
ATOM 2017 N N . GLY A 1 244 ? -10.466 1.101 -14.123 1.00 75.44 244 GLY A N 1
ATOM 2018 C CA . GLY A 1 244 ? -11.881 1.069 -13.782 1.00 75.44 244 GLY A CA 1
ATOM 2019 C C . GLY A 1 244 ? -12.634 -0.070 -14.477 1.00 75.44 244 GLY A C 1
ATOM 2020 O O . GLY A 1 244 ? -12.131 -0.766 -15.356 1.00 75.44 244 GLY A O 1
ATOM 2021 N N . LYS A 1 245 ? -13.888 -0.270 -14.085 1.00 54.47 245 LYS A N 1
ATOM 2022 C CA . LYS A 1 245 ? -14.890 -0.724 -15.049 1.00 54.47 245 LYS A CA 1
ATOM 2023 C C . LYS A 1 245 ? -15.635 0.543 -15.449 1.00 54.47 245 LYS A C 1
ATOM 2025 O O . LYS A 1 245 ? -16.169 1.201 -14.557 1.00 54.47 245 LYS A O 1
ATOM 2030 N N . ASN A 1 246 ? -15.574 0.913 -16.728 1.00 36.00 246 ASN A N 1
ATOM 2031 C CA . ASN A 1 246 ? -16.533 1.864 -17.294 1.00 36.00 246 ASN A CA 1
ATOM 2032 C C . ASN A 1 246 ? -17.956 1.331 -17.110 1.00 36.00 246 ASN A C 1
ATOM 2034 O O . ASN A 1 246 ? -18.120 0.088 -17.181 1.00 36.00 246 ASN A O 1
#

Secondary structure (DSSP, 8-state):
-PPPP---PPPPP-------------------TT--EE--SSS--EE--SSSSSHHHHHHTT----SSSEEEEEETTEEEEEEEES-TTSTT-EEEEEEEETTEEEEE-HHHHS-SB-TTS-EEEEEEE-TT--B-EEE-TTSGGG-EEE-EETTEE-B-SS--SSEEEE-TT----TTS-EEE--TT-SS-EEEEE-SSPPEEEE--SSPPPTT-EEEEEEEEEEEEEETTEEEEEEEEEE----

Foldseek 3Di:
DDWDKDQDDDDDDDDDDDDDDDDDPPPPPPVDSPWTWTDPVDPDIDTPDPVPDCPCVQAPVPAFADPDQWDWDDDLNWIKIKGFDDDPQDQPTWIWMFTDDPNDTHTAAPQEPPDQAHPVGFGKFFFAAWASHFFQWAQDPPDVSRIIDFDDDPNHGGTHPGGHHWGKYAGHPAFQAQVDKDWDDDPPDPDIQIAGAPGGGAMETAPEPDTDHRRDIFGWDWDAWDWDADPRHTHIYTYIHGPDDD

InterPro domains:
  IPR008162 Inorganic pyrophosphatase [PF00719] (125-244)
  IPR008162 Inorganic pyrophosphatase [PTHR10286] (101-243)
  IPR036649 Inorganic pyrophosphatase superfamily [G3DSA:3.90.80.10] (58-246)
  IPR036649 Inorganic pyrophosphatase superfamily [SSF50324] (96-244)

Radius of gyration: 25.44 Å; chains: 1; bounding box: 55×65×80 Å

Sequence (246 aa):
MGSKLINVEGGNNQDDNKYNSNNVISINNKVNKNDYFIETNKELKINLNFQNNNIISNIFSNINIYDKISNIFINNKKTYMLKYNNNINEENFFISYFEKKDDNFVPISPWHHIDLKNDDGTYNMIVEITKYNYIKLEIQLREKFNVIKQDKKKGKLRYYHNSIYWNYGALPQTYEYPKHIYQNKSKKNKEALLFTGDNDPLDILDIGSACLKIGQVVPVKILGAFTLIDEGELDWKIIAINVGKN

pLDDT: mean 87.78, std 21.26, range [28.97, 98.94]

Organism: NCBI:txid1036723